Protein AF-A0A8T0XTW9-F1 (afdb_monomer_lite)

Structure (mmCIF, N/CA/C/O backbone):
data_AF-A0A8T0XTW9-F1
#
_entry.id   AF-A0A8T0XTW9-F1
#
loop_
_atom_site.group_PDB
_atom_site.id
_atom_site.type_symbol
_atom_site.label_atom_id
_atom_site.label_alt_id
_atom_site.label_comp_id
_atom_site.label_asym_id
_atom_site.label_entity_id
_atom_site.label_seq_id
_atom_site.pdbx_PDB_ins_code
_atom_site.Cartn_x
_atom_site.Cartn_y
_atom_site.Cartn_z
_atom_site.occupancy
_atom_site.B_iso_or_equiv
_atom_site.auth_seq_id
_atom_site.auth_comp_id
_atom_site.auth_asym_id
_atom_site.auth_atom_id
_atom_site.pdbx_PDB_model_num
ATOM 1 N N . MET A 1 1 ? 19.861 5.364 -26.731 1.00 73.25 1 MET A N 1
ATOM 2 C CA . MET A 1 1 ? 19.461 4.995 -25.354 1.00 73.25 1 MET A CA 1
ATOM 3 C C . MET A 1 1 ? 20.043 3.615 -25.058 1.00 73.25 1 MET A C 1
ATOM 5 O O . MET A 1 1 ? 20.039 2.810 -25.975 1.00 73.25 1 MET A O 1
ATOM 9 N N . LEU A 1 2 ? 20.562 3.320 -23.856 1.00 86.38 2 LEU A N 1
ATOM 10 C CA . LEU A 1 2 ? 21.223 2.023 -23.570 1.00 86.38 2 LEU A CA 1
ATOM 11 C C . LEU A 1 2 ? 20.315 0.807 -23.835 1.00 86.38 2 LEU A C 1
ATOM 13 O O . LEU A 1 2 ? 20.768 -0.207 -24.360 1.00 86.38 2 LEU A O 1
ATOM 17 N N . LEU A 1 3 ? 19.020 0.948 -23.551 1.00 87.06 3 LEU A N 1
ATOM 18 C CA . LEU A 1 3 ? 18.006 -0.079 -23.802 1.00 87.06 3 LEU A CA 1
ATOM 19 C C . LEU A 1 3 ? 17.804 -0.367 -25.303 1.00 87.06 3 LEU A C 1
ATOM 21 O O . LEU A 1 3 ? 17.531 -1.500 -25.674 1.00 87.06 3 LEU A O 1
ATOM 25 N N . ASP A 1 4 ? 17.997 0.621 -26.188 1.00 88.75 4 ASP A N 1
ATOM 26 C CA . ASP A 1 4 ? 17.937 0.390 -27.646 1.00 88.75 4 ASP A CA 1
ATOM 27 C C . ASP A 1 4 ? 19.171 -0.363 -28.162 1.00 88.75 4 ASP A C 1
ATOM 29 O O . ASP A 1 4 ? 19.134 -0.970 -29.227 1.00 88.75 4 ASP A O 1
ATOM 33 N N . SER A 1 5 ? 20.266 -0.341 -27.400 1.00 89.50 5 SER A N 1
ATOM 34 C CA . SER A 1 5 ? 21.483 -1.107 -27.675 1.00 89.50 5 SER A CA 1
ATOM 35 C C . SER A 1 5 ? 21.443 -2.532 -27.107 1.00 89.50 5 SER A C 1
ATOM 37 O O . SER A 1 5 ? 22.471 -3.203 -27.121 1.00 89.50 5 SER A O 1
ATOM 39 N N . GLY A 1 6 ? 20.287 -2.996 -26.616 1.00 87.44 6 GLY A N 1
ATOM 40 C CA . GLY A 1 6 ? 20.111 -4.352 -26.089 1.00 87.44 6 GLY A CA 1
ATOM 41 C C . GLY A 1 6 ? 20.624 -4.545 -24.660 1.00 87.44 6 GLY A C 1
ATOM 42 O O . GLY A 1 6 ? 20.932 -5.668 -24.275 1.00 87.44 6 GLY A O 1
ATOM 43 N N . SER A 1 7 ? 20.753 -3.461 -23.885 1.00 92.31 7 SER A N 1
ATOM 44 C CA . SER A 1 7 ? 21.060 -3.576 -22.453 1.00 92.31 7 SER A CA 1
ATOM 45 C C . SER A 1 7 ? 19.908 -4.271 -21.727 1.00 92.31 7 SER A C 1
ATOM 47 O O . SER A 1 7 ? 18.752 -3.932 -21.975 1.00 92.31 7 SER A O 1
ATOM 49 N N . ASP A 1 8 ? 20.236 -5.191 -20.822 1.00 95.12 8 ASP A N 1
ATOM 50 C CA . ASP A 1 8 ? 19.264 -5.903 -19.991 1.00 95.12 8 ASP A CA 1
ATOM 51 C C . ASP A 1 8 ? 18.529 -4.916 -19.056 1.00 95.12 8 ASP A C 1
ATOM 53 O O . ASP A 1 8 ? 19.184 -4.287 -18.213 1.00 95.12 8 ASP A O 1
ATOM 57 N N . PRO A 1 9 ? 17.201 -4.725 -19.207 1.00 95.50 9 PRO A N 1
ATOM 58 C CA . PRO A 1 9 ? 16.433 -3.821 -18.356 1.00 95.50 9 PRO A CA 1
ATOM 59 C C . PRO A 1 9 ? 16.349 -4.291 -16.896 1.00 95.50 9 PRO A C 1
ATOM 61 O O . PRO A 1 9 ? 16.101 -3.455 -16.022 1.00 95.50 9 PRO A O 1
ATOM 64 N N . ASP A 1 10 ? 16.605 -5.576 -16.632 1.00 97.81 10 ASP A N 1
ATOM 65 C CA . ASP A 1 10 ? 16.515 -6.195 -15.309 1.00 97.81 10 ASP A CA 1
ATOM 66 C C . ASP A 1 10 ? 17.874 -6.394 -14.637 1.00 97.81 10 ASP A C 1
ATOM 68 O O . ASP A 1 10 ? 17.941 -6.980 -13.558 1.00 97.81 10 ASP A O 1
ATOM 72 N N . PHE A 1 11 ? 18.959 -5.848 -15.201 1.00 96.94 11 PHE A N 1
ATOM 73 C CA . PHE A 1 11 ? 20.279 -5.897 -14.570 1.00 96.94 11 PHE A CA 1
ATOM 74 C C . PHE A 1 11 ? 20.224 -5.411 -13.1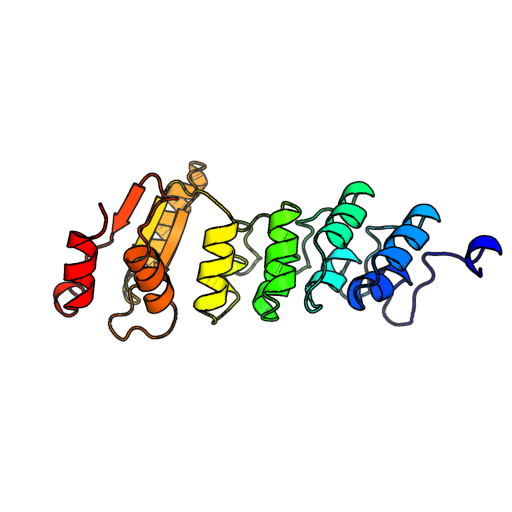12 1.00 96.94 11 PHE A C 1
ATOM 76 O O . PHE A 1 11 ? 19.777 -4.298 -12.835 1.00 96.94 11 PHE A O 1
ATOM 83 N N . GLN A 1 12 ? 20.724 -6.223 -12.179 1.00 98.00 12 GLN A N 1
ATOM 84 C CA . GLN A 1 12 ? 20.617 -5.958 -10.745 1.00 98.00 12 GLN A CA 1
ATOM 85 C C . GLN A 1 12 ? 21.918 -5.406 -10.153 1.00 98.00 12 GLN A C 1
ATOM 87 O O . GLN A 1 12 ? 23.020 -5.862 -10.465 1.00 98.00 12 GLN A O 1
ATOM 92 N N . ASP A 1 13 ? 21.788 -4.438 -9.245 1.00 97.81 13 ASP A N 1
ATOM 93 C CA . ASP A 1 13 ? 22.896 -3.994 -8.399 1.00 97.81 13 ASP A CA 1
ATOM 94 C C . ASP A 1 13 ? 23.232 -5.011 -7.283 1.00 97.81 13 ASP A C 1
ATOM 96 O O . ASP A 1 13 ? 22.639 -6.085 -7.167 1.00 97.81 13 ASP A O 1
ATOM 100 N N . ILE A 1 14 ? 24.186 -4.665 -6.410 1.00 97.94 14 ILE A N 1
ATOM 101 C CA . ILE A 1 14 ? 24.620 -5.523 -5.290 1.00 97.94 14 ILE A CA 1
ATOM 102 C C . ILE A 1 14 ? 23.524 -5.817 -4.248 1.00 97.94 14 ILE A C 1
ATOM 104 O O . ILE A 1 14 ? 23.747 -6.630 -3.354 1.00 97.94 14 ILE A O 1
ATOM 108 N N . PHE A 1 15 ? 22.373 -5.147 -4.326 1.00 97.94 15 PHE A N 1
ATOM 109 C CA . PHE A 1 15 ? 21.217 -5.355 -3.456 1.00 97.94 15 PHE A CA 1
ATOM 110 C C . PHE A 1 15 ? 20.070 -6.081 -4.171 1.00 97.94 15 PHE A C 1
ATOM 112 O O . PHE A 1 15 ? 18.989 -6.203 -3.595 1.00 97.94 15 PHE A O 1
ATOM 119 N N . GLY A 1 16 ? 20.282 -6.545 -5.407 1.00 98.12 16 GLY A N 1
ATOM 120 C CA . GLY A 1 16 ? 19.243 -7.186 -6.209 1.00 98.12 16 GLY A CA 1
ATOM 121 C C . GLY A 1 16 ? 18.293 -6.190 -6.882 1.00 98.12 16 GLY A C 1
ATOM 122 O O . GLY A 1 16 ? 17.233 -6.584 -7.358 1.00 98.12 16 GLY A O 1
ATOM 123 N N . ARG A 1 17 ? 18.613 -4.891 -6.919 1.00 98.44 17 ARG A N 1
ATOM 124 C CA . ARG A 1 17 ? 17.697 -3.877 -7.465 1.00 98.44 17 ARG A CA 1
ATOM 125 C C . ARG A 1 17 ? 17.972 -3.620 -8.932 1.00 98.44 17 ARG A C 1
ATOM 127 O O . ARG A 1 17 ? 19.085 -3.240 -9.293 1.00 98.44 17 ARG A O 1
ATOM 134 N N . SER A 1 18 ? 16.933 -3.745 -9.749 1.00 98.31 18 SER A N 1
ATOM 135 C CA . SER A 1 18 ? 16.953 -3.330 -11.153 1.00 98.31 18 SER A CA 1
ATOM 136 C C . SER A 1 18 ? 16.774 -1.814 -11.316 1.00 98.31 18 SER A C 1
ATOM 138 O O . SER A 1 18 ? 16.321 -1.132 -10.385 1.00 98.31 18 SER A O 1
ATOM 140 N N . PRO A 1 19 ? 17.058 -1.250 -12.506 1.00 98.25 19 PRO A N 1
ATOM 141 C CA . PRO A 1 19 ? 16.682 0.116 -12.856 1.00 98.25 19 PRO A CA 1
ATOM 142 C C . PRO A 1 19 ? 15.230 0.473 -12.512 1.00 98.25 19 PRO A C 1
ATOM 144 O O . PRO A 1 19 ? 14.970 1.606 -12.103 1.00 98.25 19 PRO A O 1
ATOM 147 N N . LEU A 1 20 ? 14.298 -0.483 -12.617 1.00 98.50 20 LEU A N 1
ATOM 148 C CA . LEU A 1 20 ? 12.882 -0.260 -12.328 1.00 98.50 20 LEU A CA 1
ATOM 149 C C . LEU A 1 20 ? 12.627 0.007 -10.836 1.00 98.50 20 LEU A C 1
ATOM 151 O O . LEU A 1 20 ? 11.900 0.944 -10.508 1.00 98.50 20 LEU A O 1
ATOM 155 N N . HIS A 1 21 ? 13.306 -0.711 -9.933 1.00 98.50 21 HIS A N 1
ATOM 156 C CA . HIS A 1 21 ? 13.257 -0.437 -8.489 1.00 98.50 21 HIS A CA 1
ATOM 157 C C . HIS A 1 21 ? 13.694 0.994 -8.172 1.00 98.50 21 HIS A C 1
ATOM 159 O O . HIS A 1 21 ? 13.062 1.708 -7.390 1.00 98.50 21 HIS A O 1
ATOM 165 N N . TRP A 1 22 ? 14.794 1.424 -8.792 1.00 97.75 22 TRP A N 1
ATOM 166 C CA . TRP A 1 22 ? 15.339 2.758 -8.585 1.00 97.75 22 TRP A CA 1
ATOM 167 C C . TRP A 1 22 ? 14.429 3.838 -9.167 1.00 97.75 22 TRP A C 1
ATOM 169 O O . TRP A 1 22 ? 14.160 4.820 -8.477 1.00 97.75 22 TRP A O 1
ATOM 179 N N . ALA A 1 23 ? 13.918 3.650 -10.385 1.00 97.12 23 ALA A N 1
ATOM 180 C CA . ALA A 1 23 ? 12.990 4.576 -11.031 1.00 97.12 23 ALA A CA 1
ATOM 181 C C . ALA A 1 23 ? 11.700 4.765 -10.218 1.00 97.12 23 ALA A C 1
ATOM 183 O O . ALA A 1 23 ? 11.255 5.902 -10.033 1.00 97.12 23 ALA A O 1
ATOM 184 N N . ALA A 1 24 ? 11.151 3.672 -9.684 1.00 97.50 24 ALA A N 1
ATOM 185 C CA . ALA A 1 24 ? 9.990 3.691 -8.805 1.00 97.50 24 ALA A CA 1
ATOM 186 C C . ALA A 1 24 ? 10.299 4.439 -7.495 1.00 97.50 24 ALA A C 1
ATOM 188 O O . ALA A 1 24 ? 9.609 5.396 -7.140 1.00 97.50 24 ALA A O 1
ATOM 189 N N . ARG A 1 25 ? 11.416 4.107 -6.829 1.00 95.75 25 ARG A N 1
ATOM 190 C CA . ARG A 1 25 ? 11.825 4.766 -5.579 1.00 95.75 25 ARG A CA 1
ATOM 191 C C . ARG A 1 25 ? 12.126 6.254 -5.740 1.00 95.75 25 ARG A C 1
ATOM 193 O O . ARG A 1 25 ? 11.848 7.034 -4.839 1.00 95.75 25 ARG A O 1
ATOM 200 N N . VAL A 1 26 ? 12.696 6.698 -6.853 1.00 94.69 26 VAL A N 1
ATOM 201 C CA . VAL A 1 26 ? 12.949 8.137 -7.068 1.00 94.69 26 VAL A CA 1
ATOM 202 C C . VAL A 1 26 ? 11.774 8.867 -7.729 1.00 94.69 26 VAL A C 1
ATOM 204 O O . VAL A 1 26 ? 11.940 10.018 -8.139 1.00 94.69 26 VAL A O 1
ATOM 207 N N . ASN A 1 27 ? 10.604 8.219 -7.817 1.00 93.88 27 ASN A N 1
ATOM 208 C CA . ASN A 1 27 ? 9.362 8.758 -8.374 1.00 93.88 27 ASN A CA 1
ATOM 209 C C . ASN A 1 27 ? 9.553 9.334 -9.792 1.00 93.88 27 ASN A C 1
ATOM 211 O O . ASN A 1 27 ? 9.362 10.527 -10.046 1.00 93.88 27 ASN A O 1
ATOM 215 N N . LYS A 1 28 ? 10.020 8.490 -10.722 1.00 95.25 28 LYS A N 1
ATOM 216 C CA . LYS A 1 28 ? 10.253 8.846 -12.132 1.00 95.25 28 LYS A CA 1
ATOM 217 C C . LYS A 1 28 ? 9.301 8.075 -13.054 1.00 95.25 28 LYS A C 1
ATOM 219 O O . LYS A 1 28 ? 9.752 7.140 -13.718 1.00 95.25 28 LYS A O 1
ATOM 224 N N . PRO A 1 29 ? 8.016 8.471 -13.150 1.00 93.44 29 PRO A N 1
ATOM 225 C CA . PRO A 1 29 ? 7.006 7.730 -13.913 1.00 93.44 29 PRO A CA 1
ATOM 226 C C . PRO A 1 29 ? 7.379 7.546 -15.390 1.00 93.44 29 PRO A C 1
ATOM 228 O O . PRO A 1 29 ? 7.168 6.472 -15.939 1.00 93.44 29 PRO A O 1
ATOM 231 N N . GLU A 1 30 ? 8.030 8.527 -16.023 1.00 95.44 30 GLU A N 1
ATOM 232 C CA . GLU A 1 30 ? 8.474 8.376 -17.420 1.00 95.44 30 GLU A CA 1
ATOM 233 C C . GLU A 1 30 ? 9.575 7.327 -17.600 1.00 95.44 30 GLU A C 1
ATOM 235 O O . GLU A 1 30 ? 9.621 6.635 -18.615 1.00 95.44 30 GLU A O 1
ATOM 240 N N . VAL A 1 31 ? 10.453 7.173 -16.606 1.00 96.25 31 VAL A N 1
ATOM 241 C CA . VAL A 1 31 ? 11.494 6.137 -16.630 1.00 96.25 31 VAL A CA 1
ATOM 242 C C . VAL A 1 31 ? 10.879 4.769 -16.336 1.00 96.25 31 VAL A C 1
ATOM 244 O O . VAL A 1 31 ? 11.249 3.797 -16.987 1.00 96.25 31 VAL A O 1
ATOM 247 N N . VAL A 1 32 ? 9.908 4.701 -15.418 1.00 97.69 32 VAL A N 1
ATOM 248 C CA . VAL A 1 32 ? 9.115 3.491 -15.145 1.00 97.69 32 VAL A CA 1
ATOM 249 C C . VAL A 1 32 ? 8.407 3.017 -16.419 1.00 97.69 32 VAL A C 1
ATOM 251 O O . VAL A 1 32 ? 8.649 1.894 -16.856 1.00 97.69 32 VAL A O 1
ATOM 254 N N . ARG A 1 33 ? 7.633 3.892 -17.080 1.00 97.25 33 ARG A N 1
ATOM 255 C CA . ARG A 1 33 ? 6.957 3.602 -18.359 1.00 97.25 33 ARG A CA 1
ATOM 256 C C . ARG A 1 33 ? 7.924 3.086 -19.420 1.00 97.25 33 ARG A C 1
ATOM 258 O O . ARG A 1 33 ? 7.645 2.093 -20.093 1.00 97.25 33 ARG A O 1
ATOM 265 N N . LEU A 1 34 ? 9.067 3.754 -19.567 1.00 96.56 34 LEU A N 1
ATOM 266 C CA . LEU A 1 34 ? 10.086 3.372 -20.537 1.00 96.56 34 LEU A CA 1
ATOM 267 C C . LEU A 1 34 ? 10.652 1.973 -20.261 1.00 96.56 34 LEU A C 1
ATOM 269 O O . LEU A 1 34 ? 10.757 1.177 -21.190 1.00 96.56 34 LEU A O 1
ATOM 273 N N . LEU A 1 35 ? 11.020 1.679 -19.012 1.00 97.81 35 LEU A N 1
ATOM 274 C CA . LEU A 1 35 ? 11.586 0.384 -18.624 1.00 97.81 35 LEU A CA 1
ATOM 275 C C . LEU A 1 35 ? 10.583 -0.752 -18.836 1.00 97.81 35 LEU A C 1
ATOM 277 O O . LEU A 1 35 ? 10.932 -1.762 -19.442 1.00 97.81 35 LEU A O 1
ATOM 281 N N . LEU A 1 36 ? 9.327 -0.549 -18.434 1.00 97.94 36 LEU A N 1
ATOM 282 C CA . LEU A 1 36 ? 8.248 -1.518 -18.633 1.00 97.94 36 LEU A CA 1
ATOM 283 C C . LEU A 1 36 ? 7.977 -1.779 -20.123 1.00 97.94 36 LEU A C 1
ATOM 285 O O . LEU A 1 36 ? 7.901 -2.927 -20.549 1.00 97.94 36 LEU A O 1
ATOM 289 N N . THR A 1 37 ? 7.959 -0.730 -20.954 1.00 96.31 37 THR A N 1
ATOM 290 C CA . THR A 1 37 ? 7.819 -0.866 -22.422 1.00 96.31 37 THR A CA 1
ATOM 291 C C . THR A 1 37 ? 8.993 -1.629 -23.051 1.00 96.31 37 THR A C 1
ATOM 293 O O . THR A 1 37 ? 8.866 -2.211 -24.129 1.00 96.31 37 THR A O 1
ATOM 296 N N . LYS A 1 38 ? 10.159 -1.627 -22.396 1.00 96.25 38 LYS A N 1
ATOM 297 C CA . LYS A 1 38 ? 11.350 -2.378 -22.812 1.00 96.25 38 LYS A CA 1
ATOM 298 C C . LYS A 1 38 ? 11.435 -3.775 -22.187 1.00 96.25 38 LYS A C 1
ATOM 300 O O . LYS A 1 38 ? 12.438 -4.446 -22.403 1.00 96.25 38 LYS A O 1
ATOM 305 N N . GLY A 1 39 ? 10.386 -4.222 -21.498 1.00 95.94 39 GLY A N 1
ATOM 306 C CA . GLY A 1 39 ? 10.266 -5.582 -20.980 1.00 95.94 39 GLY A CA 1
ATOM 307 C C . GLY A 1 39 ? 10.912 -5.807 -19.617 1.00 95.94 39 GLY A C 1
ATOM 308 O O . GLY A 1 39 ? 11.216 -6.953 -19.315 1.00 95.94 39 GLY A O 1
ATOM 309 N N . ALA A 1 40 ? 11.134 -4.754 -18.821 1.00 98.19 40 ALA A N 1
ATOM 310 C CA . ALA A 1 40 ? 11.532 -4.915 -17.422 1.00 98.19 40 ALA A CA 1
ATOM 311 C C . ALA A 1 40 ? 10.474 -5.714 -16.644 1.00 98.19 40 ALA A C 1
ATOM 313 O O . ALA A 1 40 ? 9.276 -5.431 -16.771 1.00 98.19 40 ALA A O 1
ATOM 314 N N . ASP A 1 41 ? 10.907 -6.654 -15.810 1.00 98.56 41 ASP A N 1
ATOM 315 C CA . ASP A 1 41 ? 10.024 -7.413 -14.931 1.00 98.56 41 ASP A CA 1
ATOM 316 C C . ASP A 1 41 ? 9.494 -6.518 -13.799 1.00 98.56 41 ASP A C 1
ATOM 318 O O . ASP A 1 41 ? 10.216 -6.091 -12.891 1.00 98.56 41 ASP A O 1
ATOM 322 N N . VAL A 1 42 ? 8.190 -6.234 -13.855 1.00 98.62 42 VAL A N 1
ATOM 323 C CA . VAL A 1 42 ? 7.488 -5.394 -12.879 1.00 98.62 42 VAL A CA 1
ATOM 324 C C . VAL A 1 42 ? 7.445 -6.008 -11.477 1.00 98.62 42 VAL A C 1
ATOM 326 O O . VAL A 1 42 ? 7.326 -5.273 -10.497 1.00 98.62 42 VAL A O 1
ATOM 329 N N . ASN A 1 43 ? 7.573 -7.334 -11.377 1.00 98.56 43 ASN A N 1
ATOM 330 C CA . ASN A 1 43 ? 7.464 -8.103 -10.139 1.00 98.56 43 ASN A CA 1
ATOM 331 C C . ASN A 1 43 ? 8.821 -8.611 -9.632 1.00 98.56 43 ASN A C 1
ATOM 333 O O . ASN A 1 43 ? 8.869 -9.361 -8.652 1.00 98.56 43 ASN A O 1
ATOM 337 N N . LEU A 1 44 ? 9.926 -8.195 -10.262 1.00 98.56 44 LEU A N 1
ATOM 338 C CA . LEU A 1 44 ? 11.269 -8.557 -9.823 1.00 98.56 44 LEU A CA 1
ATOM 339 C C . LEU A 1 44 ? 11.476 -8.121 -8.369 1.00 98.56 44 LEU A C 1
ATOM 341 O O . LEU A 1 44 ? 11.204 -6.973 -8.027 1.00 98.56 44 LEU A O 1
ATOM 345 N N . ARG A 1 45 ? 11.981 -9.019 -7.521 1.00 98.44 45 ARG A N 1
ATOM 346 C CA . ARG A 1 45 ? 12.260 -8.723 -6.110 1.00 98.44 45 ARG A CA 1
ATOM 347 C C . ARG A 1 45 ? 13.737 -8.436 -5.865 1.00 98.44 45 ARG A C 1
ATOM 349 O O . ARG A 1 45 ? 14.606 -9.153 -6.364 1.00 98.44 45 ARG A O 1
ATOM 356 N N . ASP A 1 46 ? 14.010 -7.420 -5.049 1.00 98.19 46 ASP A N 1
ATOM 357 C CA . ASP A 1 46 ? 15.337 -7.186 -4.476 1.00 98.19 46 ASP A CA 1
ATOM 358 C C . ASP A 1 46 ? 15.651 -8.169 -3.327 1.00 98.19 46 ASP A C 1
ATOM 360 O O . ASP A 1 46 ? 14.808 -8.963 -2.909 1.00 98.19 46 ASP A O 1
ATOM 364 N N . TYR A 1 47 ? 16.868 -8.137 -2.772 1.00 98.06 47 TYR A N 1
ATOM 365 C CA . TYR A 1 47 ? 17.265 -9.058 -1.689 1.00 98.06 47 TYR A CA 1
ATOM 366 C C . TYR A 1 47 ? 16.539 -8.827 -0.353 1.00 98.06 47 TYR A C 1
ATOM 368 O O . TYR A 1 47 ? 16.791 -9.542 0.618 1.00 98.06 47 TYR A O 1
ATOM 376 N N . ARG A 1 48 ? 15.672 -7.814 -0.268 1.00 96.38 48 ARG A N 1
ATOM 377 C CA . ARG A 1 48 ? 14.764 -7.577 0.861 1.00 96.38 48 ARG A CA 1
ATOM 378 C C . ARG A 1 48 ? 13.311 -7.846 0.470 1.00 96.38 48 ARG A C 1
ATOM 380 O O . ARG A 1 48 ? 12.417 -7.316 1.129 1.00 96.38 48 ARG A O 1
ATOM 387 N N . ASP A 1 49 ? 13.091 -8.605 -0.599 1.00 97.94 49 ASP A N 1
ATOM 388 C CA . ASP A 1 49 ? 11.786 -8.961 -1.149 1.00 97.94 49 ASP A CA 1
ATOM 389 C C . ASP A 1 49 ? 10.937 -7.765 -1.606 1.00 97.94 49 ASP A C 1
ATOM 391 O O . ASP A 1 49 ? 9.725 -7.905 -1.771 1.00 97.94 49 ASP A O 1
ATOM 395 N N . HIS A 1 50 ? 11.533 -6.589 -1.825 1.00 98.00 50 HIS A N 1
ATOM 396 C CA . HIS A 1 50 ? 10.779 -5.453 -2.349 1.00 98.00 50 HIS A CA 1
ATOM 397 C C . HIS A 1 50 ? 10.650 -5.582 -3.860 1.00 98.00 50 HIS A C 1
ATOM 399 O O . HIS A 1 50 ? 11.658 -5.727 -4.543 1.00 98.00 50 HIS A O 1
ATOM 405 N N . THR A 1 51 ? 9.431 -5.443 -4.370 1.00 98.44 51 THR A N 1
ATOM 406 C CA . THR A 1 51 ? 9.169 -5.143 -5.780 1.00 98.44 51 THR A CA 1
ATOM 407 C C . THR A 1 51 ? 9.389 -3.649 -6.056 1.00 98.44 51 THR A C 1
ATOM 409 O O . THR A 1 51 ? 9.476 -2.838 -5.118 1.00 98.44 51 THR A O 1
ATOM 412 N N . PRO A 1 52 ? 9.448 -3.220 -7.328 1.00 98.44 52 PRO A N 1
ATOM 413 C CA . PRO A 1 52 ? 9.424 -1.806 -7.683 1.00 98.44 52 PRO A CA 1
ATOM 414 C C . PRO A 1 52 ? 8.255 -1.032 -7.059 1.00 98.44 52 PRO A C 1
ATOM 416 O O . PRO A 1 52 ? 8.459 0.085 -6.579 1.00 98.44 52 PRO A O 1
ATOM 419 N N . LEU A 1 53 ? 7.062 -1.634 -6.994 1.00 98.50 53 LEU A N 1
ATOM 420 C CA . LEU A 1 53 ? 5.877 -1.039 -6.369 1.00 98.50 53 LEU A CA 1
ATOM 421 C C . LEU A 1 53 ? 6.101 -0.780 -4.872 1.00 98.50 53 LEU A C 1
ATOM 423 O O . LEU A 1 53 ? 5.924 0.347 -4.401 1.00 98.50 53 LEU A O 1
ATOM 427 N N . LEU A 1 54 ? 6.599 -1.780 -4.138 1.00 98.19 54 LEU A N 1
ATOM 428 C CA . LEU A 1 54 ? 6.936 -1.645 -2.715 1.00 98.19 54 LEU A CA 1
ATOM 429 C C . LEU A 1 54 ? 8.069 -0.629 -2.477 1.00 98.19 54 LEU A C 1
ATOM 431 O O . LEU A 1 54 ? 8.072 0.084 -1.473 1.00 98.19 54 LEU A O 1
ATOM 435 N N . CYS A 1 55 ? 9.016 -0.494 -3.411 1.00 97.12 55 CYS A N 1
ATOM 436 C CA . CYS A 1 55 ? 10.046 0.545 -3.347 1.00 97.12 55 CYS A CA 1
ATOM 437 C C . CYS A 1 55 ? 9.469 1.964 -3.481 1.00 97.12 55 CYS A C 1
ATOM 439 O O . CYS A 1 55 ? 9.914 2.863 -2.757 1.00 97.12 55 CYS A O 1
ATOM 441 N N . ALA A 1 56 ? 8.493 2.174 -4.371 1.00 97.38 56 ALA A N 1
ATOM 442 C CA . ALA A 1 56 ? 7.817 3.464 -4.526 1.00 97.38 56 ALA A CA 1
ATOM 443 C C . ALA A 1 56 ? 7.042 3.869 -3.263 1.00 97.38 56 ALA A C 1
ATOM 445 O O . ALA A 1 56 ? 7.035 5.045 -2.907 1.00 97.38 56 ALA A O 1
ATOM 446 N N . ALA A 1 57 ? 6.460 2.911 -2.539 1.00 96.69 57 ALA A N 1
ATOM 447 C CA . ALA A 1 57 ? 5.663 3.176 -1.339 1.00 96.69 57 ALA A CA 1
ATOM 448 C C . ALA A 1 57 ? 6.416 3.933 -0.224 1.00 96.69 57 ALA A C 1
ATOM 450 O O . ALA A 1 57 ? 5.815 4.670 0.555 1.00 96.69 57 ALA A O 1
ATOM 451 N N . SER A 1 58 ? 7.745 3.793 -0.164 1.00 93.50 58 SER A N 1
ATOM 452 C CA . SER A 1 58 ? 8.598 4.507 0.802 1.00 93.50 58 SER A CA 1
ATOM 453 C C . SER A 1 58 ? 8.905 5.964 0.427 1.00 93.50 58 SER A C 1
ATOM 455 O O . SER A 1 58 ? 9.492 6.709 1.217 1.00 93.50 58 SER A O 1
ATOM 457 N N . SER A 1 59 ? 8.532 6.383 -0.781 1.00 93.94 59 SER A N 1
ATOM 458 C CA . SER A 1 59 ? 8.893 7.679 -1.345 1.00 93.94 59 SER A CA 1
ATOM 459 C C . SER A 1 59 ? 7.814 8.721 -1.120 1.00 93.94 59 SER A C 1
ATOM 461 O O . SER A 1 59 ? 6.641 8.409 -0.945 1.00 93.94 59 SER A O 1
ATOM 463 N N . LYS A 1 60 ? 8.209 9.995 -1.131 1.00 92.62 60 LYS A N 1
ATOM 464 C CA . LYS A 1 60 ? 7.297 11.111 -0.880 1.00 92.62 60 LYS A CA 1
ATOM 465 C C . LYS A 1 60 ? 6.569 11.542 -2.151 1.00 92.62 60 LYS A C 1
ATOM 467 O O . LYS A 1 60 ? 7.216 11.801 -3.165 1.00 92.62 60 LYS A O 1
ATOM 472 N N . ASN A 1 61 ? 5.251 11.721 -2.045 1.00 91.19 61 ASN A N 1
ATOM 473 C CA . ASN A 1 61 ? 4.377 12.252 -3.097 1.00 91.19 61 ASN A CA 1
ATOM 474 C C . ASN A 1 61 ? 4.484 11.482 -4.424 1.00 91.19 61 ASN A C 1
ATOM 476 O O . ASN A 1 61 ? 4.627 12.089 -5.489 1.00 91.19 61 ASN A O 1
ATOM 480 N N . VAL A 1 62 ? 4.458 10.150 -4.356 1.00 95.88 62 VAL A N 1
ATOM 481 C CA . VAL A 1 62 ? 4.331 9.322 -5.561 1.00 95.88 62 VAL A CA 1
ATOM 482 C C . VAL A 1 62 ? 2.966 9.576 -6.193 1.00 95.88 62 VAL A C 1
ATOM 484 O O . VAL A 1 62 ? 1.967 9.666 -5.487 1.00 95.88 62 VAL A O 1
ATOM 487 N N . SER A 1 63 ? 2.933 9.754 -7.512 1.00 93.50 63 SER A N 1
ATOM 488 C CA . SER A 1 63 ? 1.690 9.973 -8.254 1.00 93.50 63 SER A CA 1
ATOM 489 C C . SER A 1 63 ? 0.913 8.671 -8.430 1.00 93.50 63 SER A C 1
ATOM 491 O O . SER A 1 63 ? 1.533 7.639 -8.688 1.00 93.50 63 SER A O 1
ATOM 493 N N . VAL A 1 64 ? -0.421 8.749 -8.425 1.00 95.50 64 VAL A N 1
ATOM 494 C CA . VAL A 1 64 ? -1.304 7.623 -8.784 1.00 95.50 64 VAL A CA 1
ATOM 495 C C . VAL A 1 64 ? -0.919 7.014 -10.138 1.00 9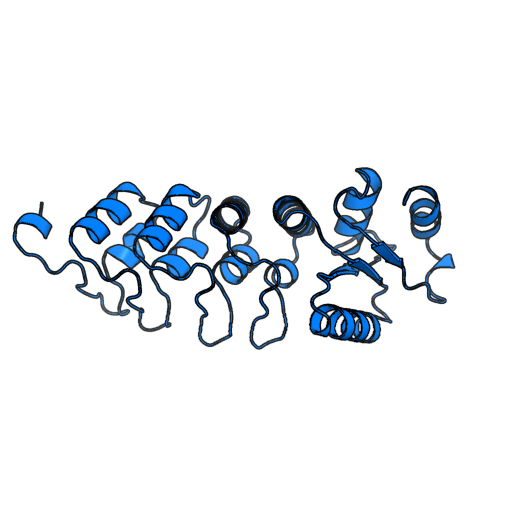5.50 64 VAL A C 1
ATOM 497 O O . VAL A 1 64 ? -0.722 5.810 -10.217 1.00 95.50 64 VAL A O 1
ATOM 500 N N . ASP A 1 65 ? -0.584 7.846 -11.136 1.00 95.50 65 ASP A N 1
ATOM 501 C CA . ASP A 1 65 ? -0.101 7.416 -12.459 1.00 95.50 65 ASP A CA 1
ATOM 502 C C . ASP A 1 65 ? 1.075 6.425 -12.422 1.00 95.50 65 ASP A C 1
ATOM 504 O O . ASP A 1 65 ? 1.250 5.632 -13.348 1.00 95.50 65 ASP A O 1
ATOM 508 N N . LEU A 1 66 ? 1.936 6.499 -11.398 1.00 97.69 66 LEU A N 1
ATOM 509 C CA . LEU A 1 66 ? 3.070 5.585 -11.265 1.00 97.69 66 LEU A CA 1
ATOM 510 C C . LEU A 1 66 ? 2.581 4.207 -10.819 1.00 97.69 66 LEU A C 1
ATOM 512 O O . LEU A 1 66 ? 3.012 3.207 -11.392 1.00 97.69 66 LEU A O 1
ATOM 516 N N . PHE A 1 67 ? 1.688 4.159 -9.830 1.00 98.12 67 PHE A N 1
ATOM 517 C CA . PHE A 1 67 ? 1.081 2.916 -9.363 1.00 98.12 67 PHE A CA 1
ATOM 518 C C . PHE A 1 67 ? 0.183 2.309 -10.437 1.00 98.12 67 PHE A C 1
ATOM 520 O O . PHE A 1 67 ? 0.380 1.144 -10.769 1.00 98.12 67 PHE A O 1
ATOM 527 N N . ASP A 1 68 ? -0.669 3.107 -11.081 1.00 97.25 68 ASP A N 1
ATOM 528 C CA . ASP A 1 68 ? -1.491 2.673 -12.214 1.00 97.25 68 ASP A CA 1
ATOM 529 C C . ASP A 1 68 ? -0.636 2.066 -13.323 1.00 97.25 68 ASP A C 1
ATOM 531 O O . ASP A 1 68 ? -0.955 1.005 -13.854 1.00 97.25 68 ASP A O 1
ATOM 535 N N . CYS A 1 69 ? 0.491 2.701 -13.660 1.00 97.69 69 CYS A N 1
ATOM 536 C CA . CYS A 1 69 ? 1.404 2.173 -14.664 1.00 97.69 69 CYS A CA 1
ATOM 537 C C . CYS A 1 69 ? 1.983 0.810 -14.260 1.00 97.69 69 CYS A C 1
ATOM 539 O O . CYS A 1 69 ? 2.092 -0.072 -15.111 1.00 97.69 69 CYS A O 1
ATOM 541 N N . LEU A 1 70 ? 2.378 0.629 -12.997 1.00 98.31 70 LEU A N 1
ATOM 542 C CA . LEU A 1 70 ? 2.897 -0.649 -12.502 1.00 98.31 70 LEU A CA 1
ATOM 543 C C . LEU A 1 70 ? 1.800 -1.725 -12.512 1.00 98.31 70 LEU A C 1
ATOM 545 O O . LEU A 1 70 ? 2.020 -2.812 -13.045 1.00 98.31 70 LEU A O 1
ATOM 549 N N . VAL A 1 71 ? 0.608 -1.405 -12.002 1.00 98.38 71 VAL A N 1
ATOM 550 C CA . VAL A 1 71 ? -0.548 -2.315 -11.950 1.00 98.38 71 VAL A CA 1
ATOM 551 C C . VAL A 1 71 ? -0.988 -2.732 -13.355 1.00 98.38 71 VAL A C 1
ATOM 553 O O . VAL A 1 71 ? -1.181 -3.917 -13.617 1.00 98.38 71 VAL A O 1
ATOM 556 N N . GLN A 1 72 ? -1.042 -1.798 -14.309 1.00 97.69 72 GLN A N 1
ATOM 557 C CA . GLN A 1 72 ? -1.347 -2.091 -15.718 1.00 97.69 72 GLN A CA 1
ATOM 558 C C . GLN A 1 72 ? -0.354 -3.064 -16.367 1.00 97.69 72 GLN A C 1
ATOM 560 O O . GLN A 1 72 ? -0.721 -3.768 -17.307 1.00 97.69 72 GLN A O 1
ATOM 565 N N . HIS A 1 73 ? 0.888 -3.116 -15.880 1.00 98.31 73 HIS A N 1
ATOM 566 C CA . HIS A 1 73 ? 1.904 -4.059 -16.352 1.00 98.31 73 HIS A CA 1
ATOM 567 C C . HIS A 1 73 ? 1.960 -5.350 -15.522 1.00 98.31 73 HIS A C 1
ATOM 569 O O . HIS A 1 73 ? 2.826 -6.186 -15.768 1.00 98.31 73 HIS A O 1
ATOM 575 N N . GLY A 1 74 ? 1.023 -5.548 -14.590 1.00 98.00 74 GLY A N 1
ATOM 576 C CA . GLY A 1 74 ? 0.869 -6.784 -13.824 1.00 98.00 74 GLY A CA 1
ATOM 577 C C . GLY A 1 74 ? 1.487 -6.763 -12.428 1.00 98.00 74 GLY A C 1
ATOM 578 O O . GLY A 1 74 ? 1.687 -7.837 -11.860 1.00 98.00 74 GLY A O 1
ATOM 579 N N . ALA A 1 75 ? 1.806 -5.586 -11.878 1.00 98.38 75 ALA A N 1
ATOM 580 C CA . ALA A 1 75 ? 2.098 -5.474 -10.452 1.00 98.38 75 ALA A CA 1
ATOM 581 C C . ALA A 1 75 ? 0.829 -5.719 -9.628 1.00 98.38 75 ALA A C 1
ATOM 583 O O . ALA A 1 75 ? -0.241 -5.215 -9.971 1.00 98.38 75 ALA A O 1
ATOM 584 N N . ASP A 1 76 ? 0.965 -6.436 -8.519 1.00 98.19 76 ASP A N 1
ATOM 585 C CA . ASP A 1 76 ? -0.083 -6.529 -7.506 1.00 98.19 76 ASP A CA 1
ATOM 586 C C . ASP A 1 76 ? 0.043 -5.342 -6.534 1.00 98.19 76 ASP A C 1
ATOM 588 O O . ASP A 1 76 ? 1.093 -5.144 -5.916 1.00 98.19 76 ASP A O 1
ATOM 592 N N . ILE A 1 77 ? -1.009 -4.521 -6.439 1.00 98.31 77 ILE A N 1
ATOM 593 C CA . ILE A 1 77 ? -1.046 -3.330 -5.575 1.00 98.31 77 ILE A CA 1
ATOM 594 C C . ILE A 1 77 ? -0.961 -3.702 -4.087 1.00 98.31 77 ILE A C 1
ATOM 596 O O . ILE A 1 77 ? -0.383 -2.947 -3.297 1.00 98.31 77 ILE A O 1
ATOM 600 N N . ASP A 1 78 ? -1.442 -4.898 -3.738 1.00 98.06 78 ASP A N 1
ATOM 601 C CA . ASP A 1 78 ? -1.445 -5.453 -2.385 1.00 98.06 78 ASP A CA 1
ATOM 602 C C . ASP A 1 78 ? -0.378 -6.544 -2.202 1.00 98.06 78 ASP A C 1
ATOM 604 O O . ASP A 1 78 ? -0.446 -7.351 -1.266 1.00 98.06 78 ASP A O 1
ATOM 608 N N . ASP A 1 79 ? 0.660 -6.547 -3.054 1.00 98.12 79 ASP A N 1
ATOM 609 C CA . ASP A 1 79 ? 1.808 -7.433 -2.872 1.00 98.12 79 ASP A CA 1
ATOM 610 C C . ASP A 1 79 ? 2.418 -7.254 -1.476 1.00 98.12 79 ASP A C 1
ATOM 612 O O . ASP A 1 79 ? 2.515 -6.147 -0.931 1.00 98.12 79 ASP A O 1
ATOM 616 N N . ARG A 1 80 ? 2.849 -8.369 -0.885 1.00 97.56 80 ARG A N 1
ATOM 617 C CA . ARG A 1 80 ? 3.251 -8.428 0.517 1.00 97.56 80 ARG A CA 1
ATOM 618 C C . ARG A 1 80 ? 4.751 -8.642 0.671 1.00 97.56 80 ARG A C 1
ATOM 620 O O . ARG A 1 80 ? 5.373 -9.488 0.021 1.00 97.56 80 ARG A O 1
ATOM 627 N N . LEU A 1 81 ? 5.323 -7.919 1.627 1.00 98.06 81 LEU A N 1
ATOM 628 C CA . LEU A 1 81 ? 6.630 -8.226 2.196 1.00 98.06 81 LEU A CA 1
ATOM 629 C C . LEU A 1 81 ? 6.572 -9.490 3.076 1.00 98.06 81 LEU A C 1
ATOM 631 O O . LEU A 1 81 ? 5.494 -9.918 3.502 1.00 98.06 81 LEU A O 1
ATOM 635 N N . PRO A 1 82 ? 7.726 -10.074 3.454 1.00 97.62 82 PRO A N 1
ATOM 636 C CA . PRO A 1 82 ? 7.772 -11.225 4.354 1.00 97.62 82 PRO A CA 1
ATOM 637 C C . PRO A 1 82 ? 7.139 -10.994 5.729 1.00 97.62 82 PRO A C 1
ATOM 639 O O . PRO A 1 82 ? 6.796 -11.959 6.397 1.00 97.62 82 PRO A O 1
ATOM 642 N N . ASN A 1 83 ? 6.974 -9.754 6.189 1.00 95.50 83 ASN A N 1
ATOM 643 C CA . ASN A 1 83 ? 6.243 -9.439 7.423 1.00 95.50 83 ASN A CA 1
ATOM 644 C C . ASN A 1 83 ? 4.734 -9.210 7.193 1.00 95.50 83 ASN A C 1
ATOM 646 O O . ASN A 1 83 ? 4.006 -8.937 8.142 1.00 95.50 83 ASN A O 1
ATOM 650 N N . GLY A 1 84 ? 4.255 -9.350 5.958 1.00 97.44 84 GLY A N 1
ATOM 651 C CA . GLY A 1 84 ? 2.870 -9.111 5.566 1.00 97.44 84 GLY A CA 1
ATOM 652 C C . GLY A 1 84 ? 2.540 -7.651 5.256 1.00 97.44 84 GLY A C 1
ATOM 653 O O . GLY A 1 84 ? 1.394 -7.378 4.928 1.00 97.44 84 GLY A O 1
ATOM 654 N N . ASP A 1 85 ? 3.496 -6.722 5.350 1.00 98.19 85 ASP A N 1
ATOM 655 C CA . ASP A 1 85 ? 3.240 -5.332 4.972 1.00 98.19 85 ASP A CA 1
ATOM 656 C C . ASP A 1 85 ? 2.998 -5.223 3.459 1.00 98.19 85 ASP A C 1
ATOM 658 O O . ASP A 1 85 ? 3.812 -5.695 2.662 1.00 98.19 85 ASP A O 1
ATOM 662 N N . THR A 1 86 ? 1.911 -4.548 3.088 1.00 98.56 86 THR A N 1
ATOM 663 C CA . THR A 1 86 ? 1.642 -4.073 1.721 1.00 98.56 86 THR A CA 1
ATOM 664 C C . THR A 1 86 ? 2.300 -2.713 1.471 1.00 98.56 86 THR A C 1
ATOM 666 O O . THR A 1 86 ? 2.844 -2.079 2.385 1.00 98.56 86 THR A O 1
ATOM 669 N N . ALA A 1 87 ? 2.202 -2.200 0.245 1.00 98.31 87 ALA A N 1
ATOM 670 C CA . ALA A 1 87 ? 2.631 -0.842 -0.079 1.00 98.31 87 ALA A CA 1
ATOM 671 C C . ALA A 1 87 ? 1.970 0.218 0.821 1.00 98.31 87 ALA A C 1
ATOM 673 O O . ALA A 1 87 ? 2.646 1.125 1.314 1.00 98.31 87 ALA A O 1
ATOM 674 N N . LEU A 1 88 ? 0.671 0.075 1.110 1.00 98.19 88 LEU A N 1
ATOM 675 C CA . LEU A 1 88 ? -0.042 1.027 1.961 1.00 98.19 88 LEU A CA 1
ATOM 676 C C . LEU A 1 88 ? 0.477 0.985 3.406 1.00 98.19 88 LEU A C 1
ATOM 678 O O . LEU A 1 88 ? 0.673 2.038 4.010 1.00 98.19 88 LEU A O 1
ATOM 682 N N . HIS A 1 89 ? 0.822 -0.196 3.935 1.00 98.31 89 HIS A N 1
ATOM 683 C CA . HIS A 1 89 ? 1.488 -0.305 5.241 1.00 98.31 89 HIS A CA 1
ATOM 684 C C . HIS A 1 89 ? 2.810 0.474 5.271 1.00 98.31 89 HIS A C 1
ATOM 686 O O . HIS A 1 89 ? 3.069 1.217 6.220 1.00 98.31 89 HIS A O 1
ATOM 692 N N . ILE A 1 90 ? 3.645 0.330 4.236 1.00 98.00 90 ILE A N 1
ATOM 693 C CA . ILE A 1 90 ? 4.940 1.020 4.142 1.00 98.00 90 ILE A CA 1
ATOM 694 C C . ILE A 1 90 ? 4.737 2.539 4.105 1.00 98.00 90 ILE A C 1
ATOM 696 O O . ILE A 1 90 ? 5.376 3.259 4.875 1.00 98.00 90 ILE A O 1
ATOM 700 N N . ALA A 1 91 ? 3.827 3.029 3.259 1.00 98.00 91 ALA A N 1
ATOM 701 C CA . ALA A 1 91 ? 3.546 4.459 3.135 1.00 98.00 91 ALA A CA 1
ATOM 702 C C . ALA A 1 91 ? 3.071 5.069 4.466 1.00 98.00 91 ALA A C 1
ATOM 704 O O . ALA A 1 91 ? 3.512 6.163 4.831 1.00 98.00 91 ALA A O 1
ATOM 705 N N . MET A 1 92 ? 2.244 4.334 5.219 1.00 96.88 92 MET A N 1
ATOM 706 C CA . MET A 1 92 ? 1.757 4.743 6.540 1.00 96.88 92 MET A CA 1
ATOM 707 C C . MET A 1 92 ? 2.868 4.761 7.594 1.00 96.88 92 MET A C 1
ATOM 709 O O . MET A 1 92 ? 3.027 5.766 8.285 1.00 96.88 92 MET A O 1
ATOM 713 N N . LYS A 1 93 ? 3.715 3.722 7.660 1.00 95.88 93 LYS A N 1
ATOM 714 C CA . LYS A 1 93 ? 4.887 3.684 8.565 1.00 95.88 93 LYS A CA 1
ATOM 715 C C . LYS A 1 93 ? 5.890 4.800 8.277 1.00 95.88 93 LYS A C 1
ATOM 717 O O . LYS A 1 93 ? 6.578 5.271 9.180 1.00 95.88 93 LYS A O 1
ATOM 722 N N . CYS A 1 94 ? 6.004 5.202 7.014 1.00 95.19 94 CYS A N 1
ATOM 723 C CA . CYS A 1 94 ? 6.895 6.269 6.575 1.00 95.19 94 CYS A CA 1
ATOM 724 C C . CYS A 1 94 ? 6.256 7.668 6.616 1.00 95.19 94 CYS A C 1
ATOM 726 O O . CYS A 1 94 ? 6.917 8.621 6.196 1.00 95.19 94 CYS A O 1
ATOM 728 N N . GLU A 1 95 ? 5.012 7.805 7.094 1.00 95.44 95 GLU A N 1
ATOM 729 C CA . GLU A 1 95 ? 4.265 9.072 7.170 1.00 95.44 95 GLU A CA 1
ATOM 730 C C . GLU A 1 95 ? 4.151 9.791 5.804 1.00 95.44 95 GLU A C 1
ATOM 732 O O . GLU A 1 95 ? 4.187 11.022 5.700 1.00 95.44 95 GLU A O 1
ATOM 737 N N . GLN A 1 96 ? 4.040 9.022 4.714 1.00 95.75 96 GLN A N 1
ATOM 738 C CA . GLN A 1 96 ? 3.982 9.544 3.345 1.00 95.75 96 GLN A CA 1
ATOM 739 C C . GLN A 1 96 ? 2.539 9.727 2.873 1.00 95.75 96 GLN A C 1
ATOM 741 O O . GLN A 1 96 ? 2.080 9.025 1.975 1.00 95.75 96 GLN A O 1
ATOM 746 N N . LYS A 1 97 ? 1.843 10.727 3.431 1.00 95.50 97 LYS A N 1
ATOM 747 C CA . LYS A 1 97 ? 0.447 11.074 3.092 1.00 95.50 97 LYS A CA 1
ATOM 748 C C . LYS A 1 97 ? 0.128 11.001 1.595 1.00 95.50 97 LYS A C 1
ATOM 750 O O . LYS A 1 97 ? -0.787 10.294 1.197 1.00 95.50 97 LYS A O 1
ATOM 755 N N . GLY A 1 98 ? 0.863 11.751 0.768 1.00 96.75 98 GLY A N 1
ATOM 756 C CA . GLY A 1 98 ? 0.569 11.842 -0.668 1.00 96.75 98 GLY A CA 1
ATOM 757 C C . GLY A 1 98 ? 0.686 10.496 -1.384 1.00 96.75 98 GLY A C 1
ATOM 758 O O . GLY A 1 98 ? -0.097 10.206 -2.275 1.00 96.75 98 GLY A O 1
ATOM 759 N N . THR A 1 99 ? 1.624 9.658 -0.947 1.00 97.94 99 THR A N 1
ATOM 760 C CA . THR A 1 99 ? 1.832 8.314 -1.492 1.00 97.94 99 THR A CA 1
ATOM 761 C C . THR A 1 99 ? 0.767 7.338 -1.002 1.00 97.94 99 THR A C 1
ATOM 763 O O . THR A 1 99 ? 0.285 6.536 -1.789 1.00 97.94 99 THR A O 1
ATOM 766 N N . ALA A 1 100 ? 0.359 7.429 0.267 1.00 97.75 100 ALA A N 1
ATOM 767 C CA . ALA A 1 100 ? -0.721 6.614 0.817 1.00 97.75 100 ALA A CA 1
ATOM 768 C C . ALA A 1 100 ? -2.068 6.905 0.128 1.00 97.75 100 ALA A C 1
ATOM 770 O O . ALA A 1 100 ? -2.780 5.972 -0.225 1.00 97.75 100 ALA A O 1
ATOM 771 N N . LEU A 1 101 ? -2.376 8.179 -0.144 1.00 96.69 101 LEU A N 1
ATOM 772 C CA . LEU A 1 101 ? -3.556 8.559 -0.932 1.00 96.69 101 LEU A CA 1
ATOM 773 C C . LEU A 1 101 ? -3.474 8.035 -2.372 1.00 96.69 101 LEU A C 1
ATOM 775 O O . LEU A 1 101 ? -4.428 7.443 -2.854 1.00 96.69 101 LEU A O 1
ATOM 779 N N . ALA A 1 102 ? -2.320 8.174 -3.031 1.00 97.62 102 ALA A N 1
ATOM 780 C CA . ALA A 1 102 ? -2.132 7.655 -4.385 1.00 97.62 102 ALA A CA 1
ATOM 781 C C . ALA A 1 102 ? -2.256 6.123 -4.473 1.00 97.62 102 ALA A C 1
ATOM 783 O O . ALA A 1 102 ? -2.709 5.610 -5.489 1.00 97.62 102 ALA A O 1
ATOM 784 N N . LEU A 1 103 ? -1.853 5.395 -3.428 1.00 98.12 103 LEU A N 1
ATOM 785 C CA . LEU A 1 103 ? -2.049 3.947 -3.333 1.00 98.12 103 LEU A CA 1
ATOM 786 C C . LEU A 1 103 ? -3.533 3.586 -3.210 1.00 98.12 103 LEU A C 1
ATOM 788 O O . LEU A 1 103 ? -3.976 2.672 -3.896 1.00 98.12 103 LEU A O 1
ATOM 792 N N . LEU A 1 104 ? -4.298 4.310 -2.383 1.00 96.19 104 LEU A N 1
ATOM 793 C CA . LEU A 1 104 ? -5.751 4.126 -2.289 1.00 96.19 104 LEU A CA 1
ATOM 794 C C . LEU A 1 104 ? -6.447 4.413 -3.623 1.00 96.19 104 LEU A C 1
ATOM 796 O O . LEU A 1 104 ? -7.267 3.613 -4.063 1.00 96.19 104 LEU A O 1
ATOM 800 N N . ASP A 1 105 ? -6.083 5.511 -4.290 1.00 95.81 105 ASP A N 1
ATOM 801 C CA . ASP A 1 105 ? -6.635 5.864 -5.604 1.00 95.81 105 ASP A CA 1
ATOM 802 C C . ASP A 1 105 ? -6.317 4.791 -6.664 1.00 95.81 105 ASP A C 1
ATOM 804 O O . ASP A 1 105 ? -7.130 4.542 -7.554 1.00 95.81 105 ASP A O 1
ATOM 808 N N . ALA A 1 106 ? -5.165 4.120 -6.541 1.00 96.31 106 ALA A N 1
ATOM 809 C CA . ALA A 1 106 ? -4.759 2.988 -7.378 1.00 96.31 106 ALA A CA 1
ATOM 810 C C . ALA A 1 106 ? -5.385 1.640 -6.953 1.00 96.31 106 ALA A C 1
ATOM 812 O O . ALA A 1 106 ? -5.098 0.610 -7.566 1.00 96.31 106 ALA A O 1
ATOM 813 N N . GLY A 1 107 ? -6.235 1.629 -5.920 1.00 95.06 107 GLY A N 1
ATOM 814 C CA . GLY A 1 107 ? -6.999 0.460 -5.483 1.00 95.06 107 GLY A CA 1
ATOM 815 C C . GLY A 1 107 ? -6.355 -0.393 -4.388 1.00 95.06 107 GLY A C 1
ATOM 816 O O . GLY A 1 107 ? -6.778 -1.532 -4.224 1.00 95.06 107 GLY A O 1
ATOM 817 N N . ALA A 1 108 ? -5.363 0.116 -3.650 1.00 96.88 108 ALA A N 1
ATOM 818 C CA . ALA A 1 108 ? -4.799 -0.594 -2.497 1.00 96.88 108 ALA A CA 1
ATOM 819 C C . ALA A 1 108 ? -5.849 -0.807 -1.396 1.00 96.88 108 ALA A C 1
ATOM 821 O O . ALA A 1 108 ? -6.572 0.130 -1.035 1.00 96.88 108 ALA A O 1
ATOM 822 N N . ASP A 1 109 ? -5.883 -1.997 -0.802 1.00 92.62 109 ASP A N 1
ATOM 823 C CA . ASP A 1 109 ? -6.844 -2.311 0.252 1.00 92.62 109 ASP A CA 1
ATOM 824 C C . ASP A 1 109 ? -6.378 -1.780 1.624 1.00 92.62 109 ASP A C 1
ATOM 826 O O . ASP A 1 109 ? -5.336 -2.150 2.178 1.00 92.62 109 ASP A O 1
ATOM 830 N N . VAL A 1 110 ? -7.188 -0.895 2.212 1.00 90.69 110 VAL A N 1
ATOM 831 C CA . VAL A 1 110 ? -6.969 -0.329 3.553 1.00 90.69 110 VAL A CA 1
ATOM 832 C C . VAL A 1 110 ? -7.244 -1.331 4.683 1.00 90.69 110 VAL A C 1
ATOM 834 O O . VAL A 1 110 ? -6.870 -1.086 5.835 1.00 90.69 110 VAL A O 1
ATOM 837 N N . MET A 1 111 ? -7.921 -2.437 4.378 1.00 87.62 111 MET A N 1
ATOM 838 C CA . MET A 1 111 ? -8.365 -3.447 5.338 1.00 87.62 111 MET A CA 1
ATOM 839 C C . MET A 1 111 ? -7.382 -4.605 5.489 1.00 87.62 111 MET A C 1
ATOM 841 O O . MET A 1 111 ? -7.505 -5.374 6.447 1.00 87.62 111 MET A O 1
ATOM 845 N N . GLU A 1 112 ? -6.394 -4.697 4.600 1.00 87.88 112 GLU A N 1
ATOM 846 C CA . GLU A 1 112 ? -5.340 -5.703 4.647 1.00 87.88 112 GLU A CA 1
ATOM 847 C C . GLU A 1 112 ? -4.615 -5.710 5.991 1.00 87.88 112 GLU A C 1
ATOM 849 O O . GLU A 1 112 ? -4.353 -4.661 6.571 1.00 87.88 112 GLU A O 1
ATOM 854 N N . THR A 1 113 ? -4.262 -6.892 6.494 1.00 88.31 113 THR A N 1
ATOM 855 C CA . THR A 1 113 ? -3.534 -7.019 7.764 1.00 88.31 113 THR A CA 1
ATOM 856 C C . THR A 1 113 ? -2.181 -7.669 7.556 1.00 88.31 113 THR A C 1
ATOM 858 O O . THR A 1 113 ? -2.084 -8.731 6.935 1.00 88.31 113 THR A O 1
ATOM 861 N N . ASN A 1 114 ? -1.141 -7.085 8.145 1.00 92.56 114 ASN A N 1
ATOM 862 C CA . ASN A 1 114 ? 0.174 -7.712 8.192 1.00 92.56 114 ASN A CA 1
ATOM 863 C C . ASN A 1 114 ? 0.220 -8.884 9.196 1.00 92.56 114 ASN A C 1
ATOM 865 O O . ASN A 1 114 ? -0.764 -9.211 9.864 1.00 92.56 114 ASN A O 1
ATOM 869 N N . ARG A 1 115 ? 1.381 -9.541 9.331 1.00 90.88 115 ARG A N 1
ATOM 870 C CA . ARG A 1 115 ? 1.532 -10.713 10.220 1.00 90.88 115 ARG A CA 1
ATOM 871 C C . ARG A 1 115 ? 1.398 -10.391 11.708 1.00 90.88 115 ARG A C 1
ATOM 873 O O . ARG A 1 115 ? 1.158 -11.308 12.490 1.00 90.88 115 ARG A O 1
ATOM 880 N N . ASP A 1 116 ? 1.525 -9.123 12.083 1.00 82.50 116 ASP A N 1
ATOM 881 C CA . ASP A 1 116 ? 1.296 -8.648 13.448 1.00 82.50 116 ASP A CA 1
ATOM 882 C C . ASP A 1 116 ? -0.193 -8.325 13.705 1.00 82.50 116 ASP A C 1
ATOM 884 O O . ASP A 1 116 ? -0.571 -7.996 14.829 1.00 82.50 116 ASP A O 1
ATOM 888 N N . GLY A 1 117 ? -1.054 -8.443 12.684 1.00 81.00 117 GLY A N 1
ATOM 889 C CA . GLY A 1 117 ? -2.493 -8.178 12.766 1.00 81.00 117 GLY A CA 1
ATOM 890 C C . GLY A 1 117 ? -2.871 -6.698 12.665 1.00 81.00 117 GLY A C 1
ATOM 891 O O . GLY A 1 117 ? -4.018 -6.345 12.958 1.00 81.00 117 GLY A O 1
ATOM 892 N N . TYR A 1 118 ? -1.926 -5.840 12.270 1.00 83.06 118 TYR A N 1
ATOM 893 C CA . TYR A 1 118 ? -2.154 -4.413 12.049 1.00 83.06 118 TYR A CA 1
ATOM 894 C C . TYR A 1 118 ? -2.572 -4.147 10.611 1.00 83.06 118 TYR A C 1
ATOM 896 O O . TYR A 1 118 ? -2.007 -4.739 9.693 1.00 83.06 118 TYR A O 1
ATOM 904 N N . ARG A 1 119 ? -3.512 -3.217 10.434 1.00 89.25 119 ARG A N 1
ATOM 905 C CA . ARG A 1 119 ? -3.832 -2.617 9.134 1.00 89.25 119 ARG A CA 1
ATOM 906 C C . ARG A 1 119 ? -2.855 -1.512 8.769 1.00 89.25 119 ARG A C 1
ATOM 908 O O . ARG A 1 119 ? -2.173 -0.990 9.661 1.00 89.25 119 ARG A O 1
ATOM 915 N N . PRO A 1 120 ? -2.853 -1.033 7.512 1.00 93.25 120 PRO A N 1
ATOM 916 C CA . PRO A 1 120 ? -2.090 0.149 7.156 1.00 93.25 120 PRO A CA 1
ATOM 917 C C . PRO A 1 120 ? -2.394 1.346 8.062 1.00 93.25 120 PRO A C 1
ATOM 919 O O . PRO A 1 120 ? -1.470 1.995 8.550 1.00 93.25 120 PRO A O 1
ATOM 922 N N . VAL A 1 121 ? -3.675 1.600 8.354 1.00 88.56 121 VAL A N 1
ATOM 923 C CA . VAL A 1 121 ? -4.106 2.713 9.222 1.00 88.56 121 VAL A CA 1
ATOM 924 C C . VAL A 1 121 ? -3.618 2.586 10.665 1.00 88.56 121 VAL A C 1
ATOM 926 O O . VAL A 1 121 ? -3.384 3.603 11.313 1.00 88.56 121 VAL A O 1
ATOM 929 N N . ASP A 1 122 ? -3.381 1.365 11.145 1.00 84.25 122 ASP A N 1
ATOM 930 C CA . ASP A 1 122 ? -2.879 1.108 12.499 1.00 84.25 122 ASP A CA 1
ATOM 931 C C . ASP A 1 122 ? -1.358 1.333 12.610 1.00 84.25 122 ASP A C 1
ATOM 933 O O . ASP A 1 122 ? -0.809 1.400 13.709 1.00 84.25 122 ASP A O 1
ATOM 937 N N . CYS A 1 123 ? -0.652 1.446 11.478 1.00 88.50 123 CYS A N 1
ATOM 938 C CA . CYS A 1 123 ? 0.809 1.523 11.436 1.00 88.50 123 CYS A CA 1
ATOM 939 C C . CYS A 1 123 ? 1.384 2.944 11.575 1.00 88.50 123 CYS A C 1
ATOM 941 O O . CYS A 1 123 ? 2.606 3.106 11.585 1.00 88.50 123 CYS A O 1
ATOM 943 N N . THR A 1 124 ? 0.533 3.966 11.674 1.00 88.31 124 THR A N 1
ATOM 944 C CA . THR A 1 124 ? 0.920 5.366 11.902 1.00 88.31 124 THR A CA 1
ATOM 945 C C . THR A 1 124 ? 0.449 5.823 13.280 1.00 88.31 124 THR A C 1
ATOM 947 O O . THR A 1 124 ? -0.579 5.376 13.787 1.00 88.31 124 THR A O 1
ATOM 950 N N . THR A 1 125 ? 1.184 6.757 13.882 1.00 81.50 125 THR A N 1
ATOM 951 C CA . THR A 1 125 ? 0.751 7.449 15.112 1.00 81.50 125 THR A CA 1
ATOM 952 C C . THR A 1 125 ? 0.096 8.805 14.820 1.00 81.50 125 THR A C 1
ATOM 954 O O . THR A 1 125 ? -0.411 9.456 15.733 1.00 81.50 125 THR A O 1
ATOM 957 N N . SER A 1 126 ? 0.094 9.239 13.556 1.00 83.81 126 SER A N 1
ATOM 958 C CA . SER A 1 126 ? -0.486 10.501 13.110 1.00 83.81 126 SER A CA 1
ATOM 959 C C . SER A 1 126 ? -1.997 10.383 12.943 1.00 83.81 126 SER A C 1
ATOM 961 O O . SER A 1 126 ? -2.495 9.856 11.950 1.00 83.81 126 SER A O 1
ATOM 963 N N . THR A 1 127 ? -2.740 10.961 13.885 1.00 78.19 127 THR A N 1
ATOM 964 C CA . THR A 1 127 ? -4.197 11.128 13.803 1.00 78.19 127 THR A CA 1
ATOM 965 C C . THR A 1 127 ? -4.644 11.719 12.466 1.00 78.19 127 THR A C 1
ATOM 967 O O . THR A 1 127 ? -5.577 11.221 11.843 1.00 78.19 127 THR A O 1
ATOM 970 N N . GLN A 1 128 ? -3.974 12.785 12.017 1.00 81.69 128 GLN A N 1
ATOM 971 C CA . GLN A 1 128 ? -4.350 13.490 10.795 1.00 81.69 128 GLN A CA 1
ATOM 972 C C . GLN A 1 128 ? -4.267 12.561 9.584 1.00 81.69 128 GLN A C 1
ATOM 974 O O . GLN A 1 128 ? -5.158 12.558 8.740 1.00 81.69 128 GLN A O 1
ATOM 979 N N . LEU A 1 129 ? -3.203 11.759 9.513 1.00 85.81 129 LEU A N 1
ATOM 980 C CA . LEU A 1 129 ? -3.015 10.820 8.419 1.00 85.81 129 LEU A CA 1
ATOM 981 C C . LEU A 1 129 ? -4.040 9.682 8.487 1.00 85.81 129 LEU A C 1
ATOM 983 O O . LEU A 1 129 ? -4.623 9.342 7.463 1.00 85.81 129 LEU A O 1
ATOM 987 N N . GLN A 1 130 ? -4.312 9.141 9.679 1.00 83.38 130 GLN A N 1
ATOM 988 C CA . GLN A 1 130 ? -5.366 8.136 9.864 1.00 83.38 130 GLN A CA 1
ATOM 989 C C . GLN A 1 130 ? -6.714 8.647 9.353 1.00 83.38 130 GLN A C 1
ATOM 991 O O . GLN A 1 130 ? -7.347 7.961 8.557 1.00 83.38 130 GLN A O 1
ATOM 996 N N . PHE A 1 131 ? -7.118 9.854 9.765 1.00 79.31 131 PHE A N 1
ATOM 997 C CA . PHE A 1 131 ? -8.371 10.480 9.340 1.00 79.31 131 PHE A CA 1
ATOM 998 C C . PHE A 1 131 ? -8.449 10.625 7.816 1.00 79.31 131 PHE A C 1
ATOM 1000 O O . PHE A 1 131 ? -9.457 10.285 7.208 1.00 79.31 131 PHE A O 1
ATOM 1007 N N . GLU A 1 132 ? -7.387 11.116 7.181 1.00 85.50 132 GLU A N 1
ATOM 1008 C CA . GLU A 1 132 ? -7.386 11.368 5.738 1.00 85.50 132 GLU A CA 1
ATOM 1009 C C . GLU A 1 132 ? -7.450 10.083 4.912 1.00 85.50 132 GLU A C 1
ATOM 1011 O O . GLU A 1 132 ? -8.163 10.040 3.913 1.00 85.50 132 GLU A O 1
ATOM 1016 N N . ILE A 1 133 ? -6.739 9.036 5.334 1.00 88.94 133 ILE A N 1
ATOM 1017 C CA . ILE A 1 133 ? -6.749 7.730 4.662 1.00 88.94 133 ILE A CA 1
ATOM 1018 C C . ILE A 1 133 ? -8.084 7.025 4.869 1.00 88.94 133 ILE A C 1
ATOM 1020 O O . ILE A 1 133 ? -8.645 6.510 3.909 1.00 88.94 133 ILE A O 1
ATOM 1024 N N . LYS A 1 134 ? -8.637 7.073 6.084 1.00 83.56 134 LYS A N 1
ATOM 1025 C CA . LYS A 1 134 ? -10.004 6.628 6.373 1.00 83.56 134 LYS A CA 1
ATOM 1026 C C . LYS A 1 134 ? -11.004 7.343 5.460 1.00 83.56 134 LYS A C 1
ATOM 1028 O O . LYS A 1 134 ? -11.726 6.701 4.710 1.00 83.56 134 LYS A O 1
ATOM 1033 N N . GLN A 1 135 ? -10.984 8.673 5.428 1.00 81.38 135 GLN A N 1
ATOM 1034 C CA . GLN A 1 135 ? -11.874 9.457 4.573 1.00 81.38 135 GLN A CA 1
ATOM 1035 C C . GLN A 1 135 ? -11.740 9.097 3.083 1.00 81.38 135 GLN A C 1
ATOM 1037 O O . GLN A 1 135 ? -12.753 9.020 2.388 1.00 81.38 135 GLN A O 1
ATOM 1042 N N . ALA A 1 136 ? -10.513 8.898 2.596 1.00 86.69 136 ALA A N 1
ATOM 1043 C CA . ALA A 1 136 ? -10.241 8.560 1.201 1.00 86.69 136 ALA A CA 1
ATOM 1044 C C . ALA A 1 136 ? -10.634 7.119 0.838 1.00 86.69 136 ALA A C 1
ATOM 1046 O O . ALA A 1 136 ? -11.056 6.882 -0.288 1.00 86.69 136 ALA A O 1
ATOM 1047 N N . ALA A 1 137 ? -10.552 6.177 1.782 1.00 84.56 137 ALA A N 1
ATOM 1048 C CA . ALA A 1 137 ? -10.929 4.782 1.564 1.00 84.56 137 ALA A CA 1
ATOM 1049 C C . ALA A 1 137 ? -12.441 4.572 1.342 1.00 84.56 137 ALA A C 1
ATOM 1051 O O . ALA A 1 137 ? -12.847 3.509 0.881 1.00 84.56 137 ALA A O 1
ATOM 1052 N N . GLY A 1 138 ? -13.271 5.582 1.625 1.00 78.62 138 GLY A N 1
ATOM 1053 C CA . GLY A 1 138 ? -14.695 5.575 1.296 1.00 78.62 138 GLY A CA 1
ATOM 1054 C C . GLY A 1 138 ? -15.598 5.102 2.435 1.00 78.62 138 GLY A C 1
ATOM 1055 O O . GLY A 1 138 ? -15.412 5.497 3.591 1.00 78.62 138 GLY A O 1
ATOM 1056 N N . ASP A 1 139 ? -16.636 4.347 2.075 1.00 70.44 139 ASP A N 1
ATOM 1057 C CA . ASP A 1 139 ? -17.685 3.895 2.989 1.00 70.44 139 ASP A CA 1
ATOM 1058 C C . ASP A 1 139 ? -17.270 2.639 3.764 1.00 70.44 139 ASP A C 1
ATOM 1060 O O . ASP A 1 139 ? -16.522 1.793 3.276 1.00 70.44 139 ASP A O 1
ATOM 1064 N N . ARG A 1 140 ? -17.770 2.534 4.997 1.00 75.62 140 ARG A N 1
ATOM 1065 C CA . ARG A 1 140 ? -17.632 1.367 5.873 1.00 75.62 140 ARG A CA 1
ATOM 1066 C C . ARG A 1 140 ? -18.994 0.937 6.387 1.00 75.62 140 ARG A C 1
ATOM 1068 O O . ARG A 1 140 ? -19.883 1.763 6.577 1.00 75.62 140 ARG A O 1
ATOM 1075 N N . ASP A 1 141 ? -19.135 -0.330 6.719 1.00 76.31 141 ASP A N 1
ATOM 1076 C CA . ASP A 1 141 ? -20.396 -0.839 7.248 1.00 76.31 141 ASP A CA 1
ATOM 1077 C C . ASP A 1 141 ? -20.539 -0.465 8.727 1.00 76.31 141 ASP A C 1
ATOM 1079 O O . ASP A 1 141 ? -21.587 0.004 9.170 1.00 76.31 141 ASP A O 1
ATOM 1083 N N . VAL A 1 142 ? -19.466 -0.627 9.510 1.00 79.50 142 VAL A N 1
ATOM 1084 C CA . VAL A 1 142 ? -19.499 -0.417 10.960 1.00 79.50 142 VAL A CA 1
ATOM 1085 C C . VAL A 1 142 ? -18.346 0.451 11.447 1.00 79.50 142 VAL A C 1
ATOM 1087 O O . VAL A 1 142 ? -17.177 0.198 11.172 1.00 79.50 142 VAL A O 1
ATOM 1090 N N . MET A 1 143 ? -18.649 1.436 12.285 1.00 78.12 143 MET A N 1
ATOM 1091 C CA . MET A 1 143 ? -17.629 2.099 13.093 1.00 78.12 143 MET A CA 1
ATOM 1092 C C . MET A 1 143 ? -17.732 1.687 14.558 1.00 78.12 143 MET A C 1
ATOM 1094 O O . MET A 1 143 ? -18.800 1.795 15.155 1.00 78.12 143 MET A O 1
ATOM 1098 N N . ILE A 1 144 ? -16.628 1.216 15.138 1.00 79.44 144 ILE A N 1
ATOM 1099 C CA . ILE A 1 144 ? -16.547 0.720 16.512 1.00 79.44 144 ILE A CA 1
ATOM 1100 C C . ILE A 1 144 ? -15.722 1.695 17.345 1.00 79.44 144 ILE A C 1
ATOM 1102 O O . ILE A 1 144 ? -14.499 1.784 17.217 1.00 79.44 144 ILE A O 1
ATOM 1106 N N . SER A 1 145 ? -16.403 2.374 18.255 1.00 78.69 145 SER A N 1
ATOM 1107 C CA . SER A 1 145 ? -15.791 3.311 19.188 1.00 78.69 145 SER A CA 1
ATOM 1108 C C . SER A 1 145 ? -15.541 2.636 20.542 1.00 78.69 145 SER A C 1
ATOM 1110 O O . SER A 1 145 ? -16.444 1.978 21.075 1.00 78.69 145 SER A O 1
ATOM 1112 N N . TYR A 1 146 ? -14.328 2.749 21.103 1.00 77.00 146 TYR A N 1
ATOM 1113 C CA . TYR A 1 146 ? -13.913 2.010 22.314 1.00 77.00 146 TYR A CA 1
ATOM 1114 C C . TYR A 1 146 ? -12.898 2.760 23.193 1.00 77.00 146 TYR A C 1
ATOM 1116 O O . TYR A 1 146 ? -12.165 3.612 22.714 1.00 77.00 146 TYR A O 1
ATOM 1124 N N . THR A 1 147 ? -12.795 2.421 24.484 1.00 75.50 147 THR A N 1
ATOM 1125 C CA . THR A 1 147 ? -11.770 2.970 25.398 1.00 75.50 147 THR A CA 1
ATOM 1126 C C . THR A 1 147 ? -10.533 2.068 25.487 1.00 75.50 147 THR A C 1
ATOM 1128 O O . THR A 1 147 ? -10.604 0.867 25.214 1.00 75.50 147 THR A O 1
ATOM 1131 N N . HIS A 1 148 ? -9.390 2.603 25.940 1.00 74.50 148 HIS A N 1
ATOM 1132 C CA . HIS A 1 148 ? -8.148 1.825 26.098 1.00 74.50 148 HIS A CA 1
ATOM 1133 C C . HIS A 1 148 ? -8.331 0.525 26.900 1.00 74.50 148 HIS A C 1
ATOM 1135 O O . HIS A 1 148 ? -7.838 -0.529 26.484 1.00 74.50 148 HIS A O 1
ATOM 1141 N N . SER A 1 149 ? -9.086 0.590 28.003 1.00 78.62 149 SER A N 1
ATOM 1142 C CA . SER A 1 149 ? -9.407 -0.543 28.884 1.00 78.62 149 SER A CA 1
ATOM 1143 C C . SER A 1 149 ? -10.141 -1.689 28.167 1.00 78.62 149 SER A C 1
ATOM 1145 O O . SER A 1 149 ? -10.090 -2.826 28.627 1.00 78.62 149 SER A O 1
ATOM 1147 N N . HIS A 1 150 ? -10.760 -1.424 27.011 1.00 80.06 150 HIS A N 1
ATOM 1148 C CA . HIS A 1 150 ? -11.622 -2.363 26.285 1.00 80.06 150 HIS A CA 1
ATOM 1149 C C . HIS A 1 150 ? -11.149 -2.667 24.858 1.00 80.06 150 HIS A C 1
ATOM 1151 O O . HIS A 1 150 ? -11.862 -3.320 24.096 1.00 80.06 150 HIS A O 1
ATOM 1157 N N . SER A 1 151 ? -9.925 -2.267 24.506 1.00 81.44 151 SER A N 1
ATOM 1158 C CA . SER A 1 151 ? -9.289 -2.563 23.211 1.00 81.44 151 SER A CA 1
ATOM 1159 C C . SER A 1 151 ? -9.406 -4.035 22.797 1.00 81.44 151 SER A C 1
ATOM 1161 O O . SER A 1 151 ? -9.814 -4.341 21.681 1.00 81.44 151 SER A O 1
ATOM 1163 N N . GLN A 1 152 ? -9.145 -4.962 23.722 1.00 84.56 152 GLN A N 1
ATOM 1164 C CA . GLN A 1 152 ? -9.246 -6.404 23.471 1.00 84.56 152 GLN A CA 1
ATOM 1165 C C . GLN A 1 152 ? -10.671 -6.866 23.145 1.00 84.56 152 GLN A C 1
ATOM 1167 O O . GLN A 1 152 ? -10.857 -7.815 22.389 1.00 84.56 152 GLN A O 1
ATOM 1172 N N . PHE A 1 153 ? -11.688 -6.221 23.715 1.00 87.62 153 PHE A N 1
ATOM 1173 C CA . PHE A 1 153 ? -13.078 -6.542 23.413 1.00 87.62 153 PHE A CA 1
ATOM 1174 C C . PHE A 1 153 ? -13.506 -5.952 22.066 1.00 87.62 153 PHE A C 1
ATOM 1176 O O . PHE A 1 153 ? -14.112 -6.658 21.263 1.00 87.62 153 PHE A O 1
ATOM 1183 N N . ALA A 1 154 ? -13.111 -4.711 21.775 1.00 85.25 154 ALA A N 1
ATOM 1184 C CA . ALA A 1 154 ? -13.360 -4.074 20.483 1.00 85.25 154 ALA A CA 1
ATOM 1185 C C . ALA A 1 154 ? -12.744 -4.874 19.321 1.00 85.25 154 ALA A C 1
ATOM 1187 O O . ALA A 1 154 ? -13.409 -5.115 18.315 1.00 85.25 154 ALA A O 1
ATOM 1188 N N . LEU A 1 155 ? -11.522 -5.391 19.504 1.00 84.19 155 LEU A N 1
ATOM 1189 C CA . LEU A 1 155 ? -10.865 -6.284 18.543 1.00 84.19 155 LEU A CA 1
ATOM 1190 C C . LEU A 1 155 ? -11.663 -7.571 18.285 1.00 84.19 155 LEU A C 1
ATOM 1192 O O . LEU A 1 155 ? -11.735 -8.014 17.143 1.00 84.19 155 LEU A O 1
ATOM 1196 N N . LYS A 1 156 ? -12.297 -8.157 19.312 1.00 88.88 156 LYS A N 1
ATOM 1197 C CA . LYS A 1 156 ? -13.153 -9.347 19.144 1.00 88.88 156 LYS A CA 1
ATOM 1198 C C . LYS A 1 156 ? -14.419 -9.044 18.344 1.00 88.88 156 LYS A C 1
ATOM 1200 O O . LYS A 1 156 ? -14.827 -9.873 17.536 1.00 88.88 156 LYS A O 1
ATOM 1205 N N . ILE A 1 157 ? -15.043 -7.885 18.568 1.00 87.75 157 ILE A N 1
ATOM 1206 C CA . ILE A 1 157 ? -16.227 -7.463 17.803 1.00 87.75 157 ILE A CA 1
ATOM 1207 C C . ILE A 1 157 ? -15.850 -7.268 16.337 1.00 87.75 157 ILE A C 1
ATOM 1209 O O . ILE A 1 157 ? -16.489 -7.857 15.471 1.00 87.75 157 ILE A O 1
ATOM 1213 N N . ARG A 1 158 ? -14.779 -6.512 16.078 1.00 86.12 158 ARG A N 1
ATOM 1214 C CA . ARG A 1 158 ? -14.214 -6.290 14.741 1.00 86.12 158 ARG A CA 1
ATOM 1215 C C . ARG A 1 158 ? -13.985 -7.606 13.998 1.00 86.12 158 ARG A C 1
ATOM 1217 O O . ARG A 1 158 ? -14.524 -7.819 12.921 1.00 86.12 158 ARG A O 1
ATOM 1224 N N . ASP A 1 159 ? -13.257 -8.523 14.629 1.00 84.81 159 ASP A N 1
ATOM 1225 C CA . ASP A 1 159 ? -12.948 -9.850 14.088 1.00 84.81 159 ASP A CA 1
ATOM 1226 C C . ASP A 1 159 ? -14.215 -10.682 13.801 1.00 84.81 159 ASP A C 1
ATOM 1228 O O . ASP A 1 159 ? -14.278 -11.428 12.827 1.00 84.81 159 ASP A O 1
ATOM 1232 N N . SER A 1 160 ? -15.270 -10.538 14.608 1.00 87.69 160 SER A N 1
ATOM 1233 C CA . SER A 1 160 ? -16.557 -11.186 14.336 1.00 87.69 160 SER A CA 1
ATOM 1234 C C . SER A 1 160 ? -17.311 -10.566 13.155 1.00 87.69 160 SER A C 1
ATOM 1236 O O . SER A 1 160 ? -17.945 -11.309 12.409 1.00 87.69 160 SER A O 1
ATOM 1238 N N . LEU A 1 161 ? -17.283 -9.238 13.008 1.00 86.44 161 LEU A N 1
ATOM 1239 C CA . LEU A 1 161 ? -17.938 -8.522 11.907 1.00 86.44 161 LEU A CA 1
ATOM 1240 C C . LEU A 1 161 ? -17.244 -8.820 10.576 1.00 86.44 161 LEU A C 1
ATOM 1242 O O . LEU A 1 161 ? -17.892 -9.158 9.591 1.00 86.44 161 LEU A O 1
ATOM 1246 N N . GLU A 1 162 ? -15.917 -8.812 10.564 1.00 82.06 162 GLU A N 1
ATOM 1247 C CA . GLU A 1 162 ? -15.141 -9.005 9.337 1.00 82.06 162 GLU A CA 1
ATOM 1248 C C . GLU A 1 162 ? -15.176 -10.439 8.828 1.00 82.06 162 GLU A C 1
ATOM 1250 O O . GLU A 1 162 ? -15.232 -10.656 7.621 1.00 82.06 162 GLU A O 1
ATOM 1255 N N . ARG A 1 163 ? -15.282 -11.436 9.718 1.00 81.81 163 ARG A N 1
ATOM 1256 C CA . ARG A 1 163 ? -15.611 -12.813 9.303 1.00 81.81 163 ARG A CA 1
ATOM 1257 C C . ARG A 1 163 ? -16.970 -12.930 8.609 1.00 81.81 163 ARG A C 1
ATOM 1259 O O . ARG A 1 163 ? -17.210 -13.926 7.932 1.00 81.81 163 ARG A O 1
ATOM 1266 N N . ALA A 1 164 ? -17.854 -11.954 8.798 1.00 82.88 164 ALA A N 1
ATOM 1267 C CA . ALA A 1 164 ? -19.137 -11.850 8.116 1.00 82.88 164 ALA A CA 1
ATOM 1268 C C . ALA A 1 164 ? -19.092 -10.906 6.898 1.00 82.88 164 ALA A C 1
ATOM 1270 O O . ALA A 1 164 ? -20.150 -10.556 6.381 1.00 82.88 164 ALA A O 1
ATOM 1271 N N . ASN A 1 165 ? -17.897 -10.520 6.429 1.00 75.31 165 ASN A N 1
ATOM 1272 C CA . ASN A 1 165 ? -17.674 -9.544 5.356 1.00 75.31 165 ASN A CA 1
ATOM 1273 C C . ASN A 1 165 ? -18.275 -8.159 5.644 1.00 75.31 165 ASN A C 1
ATOM 1275 O O . ASN A 1 165 ? -18.664 -7.456 4.718 1.00 75.31 165 ASN A O 1
ATOM 1279 N N . ILE A 1 166 ? -18.360 -7.777 6.919 1.00 79.50 166 ILE A N 1
ATOM 1280 C CA . ILE A 1 166 ? -18.776 -6.440 7.343 1.00 79.50 166 ILE A CA 1
ATOM 1281 C C . ILE A 1 166 ? -17.507 -5.638 7.626 1.00 79.50 166 ILE A C 1
ATOM 1283 O O . ILE A 1 166 ? -16.753 -5.957 8.550 1.00 79.50 166 ILE A O 1
ATOM 1287 N N . THR A 1 167 ? -17.259 -4.607 6.828 1.00 79.94 167 THR A N 1
ATOM 1288 C CA . THR A 1 167 ? -16.120 -3.702 6.991 1.00 79.94 167 THR A CA 1
ATOM 1289 C C . THR A 1 167 ? -16.272 -2.910 8.282 1.00 79.94 167 THR A C 1
ATOM 1291 O O . THR A 1 167 ? -17.304 -2.285 8.534 1.00 79.94 167 THR A O 1
ATOM 1294 N N . SER A 1 168 ? -15.246 -2.944 9.138 1.00 82.69 168 SER A N 1
ATOM 1295 C CA . SER A 1 168 ? -15.327 -2.261 10.424 1.00 82.69 168 SER A CA 1
ATOM 1296 C C . SER A 1 168 ? -14.082 -1.466 10.785 1.00 82.69 168 SER A C 1
ATOM 1298 O O . SER A 1 168 ? -12.956 -1.944 10.643 1.00 82.69 168 SER A O 1
ATOM 1300 N N . TRP A 1 169 ? -14.262 -0.233 11.260 1.00 79.88 169 TRP A N 1
ATOM 1301 C CA . TRP A 1 169 ? -13.156 0.616 11.714 1.00 79.88 169 TRP A CA 1
ATOM 1302 C C . TRP A 1 169 ? -13.142 0.738 13.226 1.00 79.88 169 TRP A C 1
ATOM 1304 O O . TRP A 1 169 ? -14.185 0.851 13.864 1.00 79.88 169 TRP A O 1
ATOM 1314 N N . LEU A 1 170 ? -11.936 0.718 13.785 1.00 77.00 170 LEU A N 1
ATOM 1315 C CA . LEU A 1 170 ? -11.696 0.966 15.195 1.00 77.00 170 LEU A CA 1
ATOM 1316 C C . LEU A 1 170 ? -11.311 2.430 15.393 1.00 77.00 170 LEU A C 1
ATOM 1318 O O . LEU A 1 170 ? -10.402 2.936 14.728 1.00 77.00 170 LEU A O 1
ATOM 1322 N N . ASP A 1 171 ? -11.982 3.074 16.341 1.00 74.88 171 ASP A N 1
ATOM 1323 C CA . ASP A 1 171 ? -11.656 4.419 16.791 1.00 74.88 171 ASP A CA 1
ATOM 1324 C C . ASP A 1 171 ? -11.573 4.463 18.316 1.00 74.88 171 ASP A C 1
ATOM 1326 O O . ASP A 1 171 ? -12.519 4.161 19.047 1.00 74.88 171 ASP A O 1
ATOM 1330 N N . LEU A 1 172 ? -10.379 4.800 18.801 1.00 74.25 172 LEU A N 1
ATOM 1331 C CA . LEU A 1 172 ? -10.113 4.914 20.224 1.00 74.25 172 LEU A CA 1
ATOM 1332 C C . LEU A 1 172 ? -10.725 6.214 20.750 1.00 74.25 172 LEU A C 1
ATOM 1334 O O . LEU A 1 172 ? -10.318 7.299 20.352 1.00 74.25 172 LEU A O 1
ATOM 1338 N N . MET A 1 173 ? -11.617 6.112 21.725 1.00 71.69 173 MET A N 1
ATOM 1339 C CA . MET A 1 173 ? -12.090 7.234 22.525 1.00 71.69 173 MET A CA 1
ATOM 1340 C C . MET A 1 173 ? -11.054 7.578 23.594 1.00 71.69 173 MET A C 1
ATOM 1342 O O . MET A 1 173 ? -10.981 6.925 24.639 1.00 71.69 173 MET A O 1
ATOM 1346 N N . ASP A 1 174 ? -10.267 8.625 23.350 1.00 65.62 174 ASP A N 1
ATOM 1347 C CA . ASP A 1 174 ? -9.417 9.228 24.376 1.00 65.62 174 ASP A CA 1
ATOM 1348 C C . ASP A 1 174 ? -10.044 10.547 24.887 1.00 65.62 174 ASP A C 1
ATOM 1350 O O . ASP A 1 174 ? -10.146 11.527 24.131 1.00 65.62 174 ASP A O 1
ATOM 1354 N N . PRO A 1 175 ? -10.461 10.626 26.169 1.00 56.59 175 PRO A N 1
ATOM 1355 C CA . PRO A 1 175 ? -10.996 11.854 26.756 1.00 56.59 175 PRO A CA 1
ATOM 1356 C C . PRO A 1 175 ? -9.963 12.990 26.818 1.00 56.59 175 PRO A C 1
ATOM 1358 O O . PRO A 1 175 ? -10.344 14.164 26.785 1.00 56.59 175 PRO A O 1
ATOM 1361 N N . THR A 1 176 ? -8.665 12.680 26.816 1.00 61.06 176 THR A N 1
ATOM 1362 C CA . THR A 1 176 ? -7.591 13.681 26.757 1.00 61.06 176 THR A CA 1
ATOM 1363 C C . THR A 1 176 ? -7.471 14.334 25.377 1.00 61.06 176 THR A C 1
ATOM 1365 O O . THR A 1 176 ? -6.986 15.459 25.271 1.00 61.06 176 THR A O 1
ATOM 1368 N N . GLY A 1 177 ? -7.974 13.676 24.324 1.00 54.81 177 GLY A N 1
ATOM 1369 C CA . GLY A 1 177 ? -7.923 14.161 22.943 1.00 54.81 177 GLY A CA 1
ATOM 1370 C C . GLY A 1 177 ? -6.561 14.004 22.261 1.00 54.81 177 GLY A C 1
ATOM 1371 O O . GLY A 1 177 ? -6.351 14.603 21.209 1.00 54.81 177 GLY A O 1
ATOM 1372 N N . ILE A 1 178 ? -5.641 13.230 22.838 1.00 52.56 178 ILE A N 1
ATOM 1373 C CA . ILE A 1 178 ? -4.321 12.954 22.261 1.00 52.56 178 ILE A CA 1
ATOM 1374 C C . ILE A 1 178 ? -4.385 11.621 21.489 1.00 52.56 178 ILE A C 1
ATOM 1376 O O . ILE A 1 178 ? -5.042 10.677 21.917 1.00 52.56 178 ILE A O 1
ATOM 1380 N N . GLY A 1 179 ? -3.736 11.528 20.322 1.00 61.41 179 GLY A N 1
ATOM 1381 C CA . GLY A 1 179 ? -3.704 10.293 19.521 1.00 61.41 179 GLY A CA 1
ATOM 1382 C C . GLY A 1 179 ? -5.077 9.892 18.963 1.00 61.41 179 GLY A C 1
ATOM 1383 O O . GLY A 1 179 ? -5.815 10.745 18.474 1.00 61.41 179 GLY A O 1
ATOM 1384 N N . GLY A 1 180 ? -5.449 8.608 19.050 1.00 53.06 180 GLY A N 1
ATOM 1385 C CA . GLY A 1 180 ? -6.665 8.058 18.420 1.00 53.06 180 GLY A CA 1
ATOM 1386 C C . GLY A 1 180 ? -7.981 8.773 18.775 1.00 53.06 180 GLY A C 1
ATOM 1387 O O . GLY A 1 180 ? -8.859 8.877 17.922 1.00 53.06 180 GLY A O 1
ATOM 1388 N N . GLY A 1 181 ? -8.078 9.393 19.960 1.00 57.41 181 GLY A N 1
ATOM 1389 C CA . GLY A 1 181 ? -9.245 10.201 20.351 1.00 57.41 181 GLY A CA 1
ATOM 1390 C C . GLY A 1 181 ? -9.461 11.465 19.525 1.00 57.41 181 GLY A C 1
ATOM 1391 O O . GLY A 1 181 ? -10.562 12.012 19.525 1.00 57.41 181 GLY A O 1
ATOM 1392 N N . SER A 1 182 ? -8.440 11.938 18.807 1.00 60.31 182 SER A N 1
ATOM 1393 C CA . SER A 1 182 ? -8.583 13.086 17.906 1.00 60.31 182 SER A CA 1
ATOM 1394 C C . SER A 1 182 ? -9.185 12.719 16.542 1.00 60.31 182 SER A C 1
ATOM 1396 O O . SER A 1 182 ? -9.911 13.548 15.998 1.00 60.3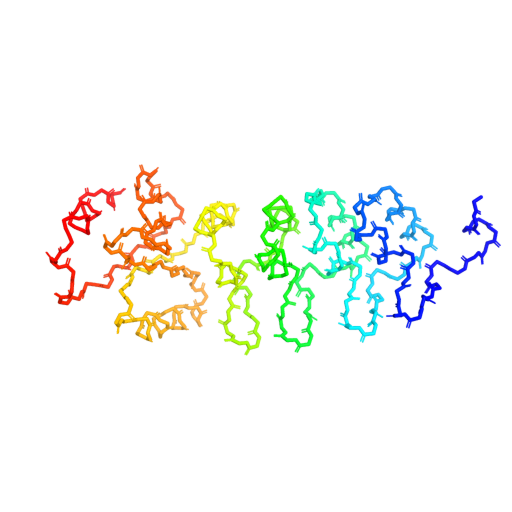1 182 SER A O 1
ATOM 1398 N N . VAL A 1 183 ? -9.007 11.482 16.046 1.00 64.06 183 VAL A N 1
ATOM 1399 C CA . VAL A 1 183 ? -9.602 11.023 14.769 1.00 64.06 183 VAL A CA 1
ATOM 1400 C C . VAL A 1 183 ? -11.116 10.986 14.918 1.00 64.06 183 VAL A C 1
ATOM 1402 O O . VAL A 1 183 ? -11.846 11.620 14.161 1.00 64.06 183 VAL A O 1
ATOM 1405 N N . TRP A 1 184 ? -11.571 10.312 15.975 1.00 67.94 184 TRP A N 1
ATOM 1406 C CA . TRP A 1 184 ? -12.979 10.170 16.319 1.00 67.94 184 TRP A CA 1
ATOM 1407 C C . TRP A 1 184 ? -13.690 11.521 16.469 1.00 67.94 184 TRP A C 1
ATOM 1409 O O . TRP A 1 184 ? -14.753 11.747 15.890 1.00 67.94 184 TRP A O 1
ATOM 1419 N N . ARG A 1 185 ? -13.077 12.466 17.198 1.00 68.00 185 ARG A N 1
ATOM 1420 C CA . ARG A 1 185 ? -13.637 13.816 17.367 1.00 68.00 185 ARG A CA 1
ATOM 1421 C C . ARG A 1 185 ? -13.732 14.570 16.051 1.00 68.00 185 ARG A C 1
ATOM 1423 O O . ARG A 1 185 ? -14.701 15.298 15.849 1.00 68.00 185 ARG A O 1
ATOM 1430 N N . GLU A 1 186 ? -12.735 14.431 15.185 1.00 70.19 186 GLU A N 1
ATOM 1431 C CA . GLU A 1 186 ? -12.727 15.109 13.895 1.00 70.19 186 GLU A CA 1
ATOM 1432 C C . GLU A 1 186 ? -13.780 14.535 12.938 1.00 70.19 186 GLU A C 1
ATOM 1434 O O . GLU A 1 186 ? -14.474 15.308 12.272 1.00 70.19 186 GLU A O 1
ATOM 1439 N N . GLU A 1 187 ? -13.990 13.215 12.937 1.00 70.44 187 GLU A N 1
ATOM 1440 C CA . GLU A 1 187 ? -15.084 12.579 12.191 1.00 70.44 187 GLU A CA 1
ATOM 1441 C C . GLU A 1 187 ? -16.463 13.026 12.689 1.00 70.44 187 GLU A C 1
ATOM 1443 O O . GLU A 1 187 ? -17.308 13.417 11.882 1.00 70.44 187 GLU A O 1
ATOM 1448 N N . ILE A 1 188 ? -16.682 13.067 14.007 1.00 69.94 188 ILE A N 1
ATOM 1449 C CA . ILE A 1 188 ? -17.946 13.554 14.582 1.00 69.94 188 ILE A CA 1
ATOM 1450 C C . ILE A 1 188 ? -18.165 15.034 14.275 1.00 69.94 188 ILE A C 1
A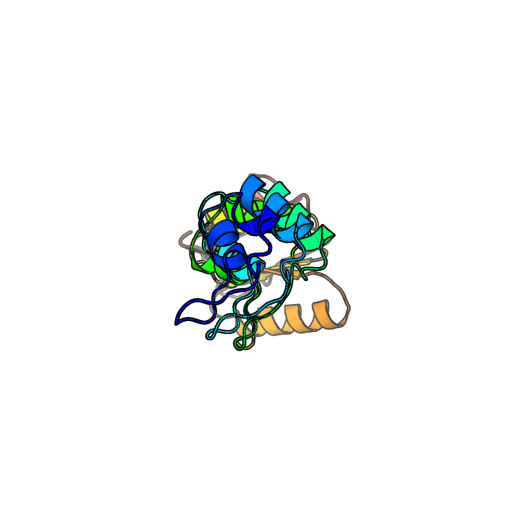TOM 1452 O O . ILE A 1 188 ? -19.258 15.421 13.863 1.00 69.94 188 ILE A O 1
ATOM 1456 N N . ALA A 1 189 ? -17.143 15.875 14.449 1.00 69.31 189 ALA A N 1
ATOM 1457 C CA . ALA A 1 189 ? -17.256 17.313 14.212 1.00 69.31 189 ALA A CA 1
ATOM 1458 C C . ALA A 1 189 ? -17.613 17.642 12.753 1.00 69.31 189 ALA A C 1
ATOM 1460 O O . ALA A 1 189 ? -18.282 18.643 12.492 1.00 69.31 189 ALA A O 1
ATOM 1461 N N . ARG A 1 190 ? -17.180 16.803 11.805 1.00 72.25 190 ARG A N 1
ATOM 1462 C CA . ARG A 1 190 ? -17.474 16.939 10.369 1.00 72.25 190 ARG A CA 1
ATOM 1463 C C . ARG A 1 190 ? -18.752 16.201 9.938 1.00 72.25 190 ARG A C 1
ATOM 1465 O O . ARG A 1 190 ? -19.223 16.421 8.819 1.00 72.25 190 ARG A O 1
ATOM 1472 N N . GLY A 1 191 ? -19.330 15.400 10.833 1.00 68.44 191 GLY A N 1
ATOM 1473 C CA . GLY A 1 191 ? -20.461 14.514 10.583 1.00 68.44 191 GLY A CA 1
ATOM 1474 C C . GLY A 1 191 ? -20.011 13.204 9.937 1.00 68.44 191 GLY A C 1
ATOM 1475 O O . GLY A 1 191 ? -19.393 13.206 8.870 1.00 68.44 191 GLY A O 1
ATOM 1476 N N . ILE A 1 192 ? -20.362 12.082 10.564 1.00 69.19 192 ILE A N 1
ATOM 1477 C CA . ILE A 1 192 ? -20.077 10.744 10.045 1.00 69.19 192 ILE A CA 1
ATOM 1478 C C . ILE A 1 192 ? -21.070 10.463 8.916 1.00 69.19 192 ILE A C 1
ATOM 1480 O O . ILE A 1 192 ? -22.259 10.296 9.160 1.00 69.19 192 ILE A O 1
ATOM 1484 N N . LYS A 1 193 ? -20.586 10.455 7.672 1.00 71.44 193 LYS A N 1
ATOM 1485 C CA . LYS A 1 193 ? -21.424 10.236 6.475 1.00 71.44 193 LYS A CA 1
ATOM 1486 C C . LYS A 1 193 ? -21.165 8.912 5.769 1.00 71.44 193 LYS A C 1
ATOM 1488 O O . LYS A 1 193 ? -21.971 8.508 4.945 1.00 71.44 193 LYS A O 1
ATOM 1493 N N . ASN A 1 194 ? -20.060 8.266 6.120 1.00 72.12 194 ASN A N 1
ATOM 1494 C CA . ASN A 1 194 ? -19.504 7.138 5.385 1.00 72.12 194 ASN A CA 1
ATOM 1495 C C . ASN A 1 194 ? -19.569 5.845 6.215 1.00 72.12 194 ASN A C 1
ATOM 1497 O O . ASN A 1 194 ? -18.685 5.003 6.098 1.00 72.12 194 ASN A O 1
ATOM 1501 N N . ALA A 1 195 ? -20.530 5.736 7.139 1.00 73.38 195 ALA A N 1
ATOM 1502 C CA . ALA A 1 195 ? -20.754 4.551 7.964 1.00 73.38 195 ALA A CA 1
ATOM 1503 C C . ALA A 1 195 ? -22.238 4.169 7.941 1.00 73.38 195 ALA A C 1
ATOM 1505 O O . ALA A 1 195 ? -23.075 5.035 8.201 1.00 73.38 195 ALA A O 1
ATOM 1506 N N . GLU A 1 196 ? -22.568 2.901 7.678 1.00 81.19 196 GLU A N 1
ATOM 1507 C CA . GLU A 1 196 ? -23.965 2.438 7.748 1.00 81.19 196 GLU A CA 1
ATOM 1508 C C . GLU A 1 196 ? -24.457 2.340 9.198 1.00 81.19 196 GLU A C 1
ATOM 1510 O O . GLU A 1 196 ? -25.592 2.707 9.515 1.00 81.19 196 GLU A O 1
ATOM 1515 N N . VAL A 1 197 ? -23.596 1.854 10.096 1.00 80.12 197 VAL A N 1
ATOM 1516 C CA . VAL A 1 197 ? -23.895 1.667 11.517 1.00 80.12 197 VAL A CA 1
ATOM 1517 C C . VAL A 1 197 ? -22.728 2.148 12.376 1.00 80.12 197 VAL A C 1
ATOM 1519 O O . VAL A 1 197 ? -21.556 1.904 12.093 1.00 80.12 197 VAL A O 1
ATOM 1522 N N . ILE A 1 198 ? -23.046 2.795 13.496 1.00 73.75 198 ILE A N 1
ATOM 1523 C CA . ILE A 1 198 ? -22.069 3.143 14.530 1.00 73.75 198 ILE A CA 1
ATOM 1524 C C . ILE A 1 198 ? -22.356 2.298 15.773 1.00 73.75 198 ILE A C 1
ATOM 1526 O O . ILE A 1 198 ? -23.455 2.337 16.327 1.00 73.75 198 ILE A O 1
ATOM 1530 N N . ILE A 1 199 ? -21.353 1.5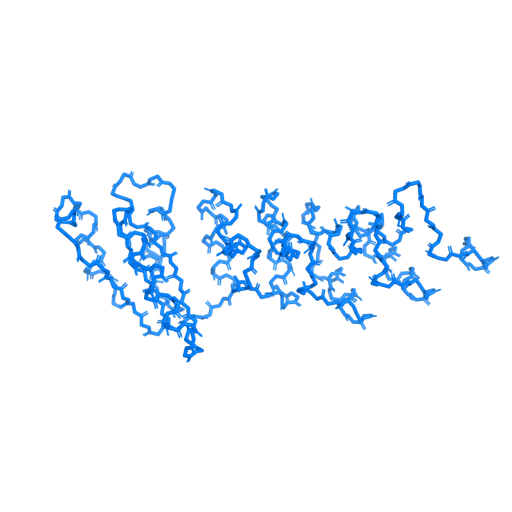46 16.227 1.00 77.00 199 ILE A N 1
ATOM 1531 C CA . ILE A 1 199 ? -21.366 0.796 17.483 1.00 77.00 199 ILE A CA 1
ATOM 1532 C C . ILE A 1 199 ? -20.486 1.532 18.494 1.00 77.00 199 ILE A C 1
ATOM 1534 O O . ILE A 1 199 ? -19.257 1.508 18.424 1.00 77.00 199 ILE A O 1
ATOM 1538 N N . CYS A 1 200 ? -21.124 2.149 19.483 1.00 72.38 200 CYS A N 1
ATOM 1539 C CA . CYS A 1 200 ? -20.434 2.756 20.616 1.00 72.38 200 CYS A CA 1
ATOM 1540 C C . CYS A 1 200 ? -20.392 1.775 21.791 1.00 72.38 200 CYS A C 1
ATOM 1542 O O . CYS A 1 200 ? -21.434 1.390 22.329 1.00 72.38 200 CYS A O 1
ATOM 1544 N N . LEU A 1 201 ? -19.189 1.376 22.213 1.00 73.06 201 LEU A N 1
ATOM 1545 C CA . LEU A 1 201 ? -19.005 0.539 23.397 1.00 73.06 201 LEU A CA 1
ATOM 1546 C C . LEU A 1 201 ? -18.971 1.427 24.647 1.00 73.06 201 LEU A C 1
ATOM 1548 O O . LEU A 1 201 ? -17.927 1.962 25.018 1.00 73.06 201 LEU A O 1
ATOM 1552 N N . TYR A 1 202 ? -20.131 1.594 25.284 1.00 66.75 202 TYR A N 1
ATOM 1553 C CA . TYR A 1 202 ? -20.264 2.324 26.547 1.00 66.75 202 TYR A CA 1
ATOM 1554 C C . TYR A 1 202 ? -19.704 1.507 27.707 1.00 66.75 202 TYR A C 1
ATOM 1556 O O . TYR A 1 202 ? -20.071 0.347 27.897 1.00 66.75 202 TYR A O 1
ATOM 1564 N N . THR A 1 203 ? -18.837 2.125 28.503 1.00 65.19 203 THR A N 1
ATOM 1565 C CA . THR A 1 203 ? -18.197 1.492 29.663 1.00 65.19 203 THR A CA 1
ATOM 1566 C C . THR A 1 203 ? -18.265 2.419 30.875 1.00 65.19 203 THR A C 1
ATOM 1568 O O . THR A 1 203 ? -18.625 3.587 30.751 1.00 65.19 203 THR A O 1
ATOM 1571 N N . GLU A 1 204 ? -17.961 1.921 32.073 1.00 63.28 204 GLU A N 1
ATOM 1572 C CA . GLU A 1 204 ? -18.046 2.717 33.312 1.00 63.28 204 GLU A CA 1
ATOM 1573 C C . GLU A 1 204 ? -17.096 3.931 33.324 1.00 63.28 204 GLU A C 1
ATOM 1575 O O . GLU A 1 204 ? -17.341 4.895 34.044 1.00 63.28 204 GLU A O 1
ATOM 1580 N N . ASP A 1 205 ? -16.070 3.927 32.467 1.00 60.66 205 ASP A N 1
ATOM 1581 C CA . ASP A 1 205 ? -15.121 5.031 32.278 1.00 60.66 205 ASP A CA 1
ATOM 1582 C C . ASP A 1 205 ? -15.720 6.189 31.439 1.00 60.66 205 ASP A C 1
ATOM 1584 O O . ASP A 1 205 ? -15.189 7.301 31.406 1.00 60.66 205 ASP A O 1
ATOM 1588 N N . TYR A 1 206 ? -16.841 5.938 30.755 1.00 56.50 206 TYR A N 1
ATOM 1589 C CA . TYR A 1 206 ? -17.510 6.842 29.811 1.00 56.50 206 TYR A CA 1
ATOM 1590 C C . TYR A 1 206 ? -18.084 8.138 30.425 1.00 56.50 206 TYR A C 1
ATOM 1592 O O . TYR A 1 206 ? -17.894 9.205 29.833 1.00 56.50 206 TYR A O 1
ATOM 1600 N N . PRO A 1 207 ? -18.757 8.124 31.600 1.00 54.09 207 PRO A N 1
ATOM 1601 C CA . PRO A 1 207 ? -19.391 9.313 32.182 1.00 54.09 207 PRO A CA 1
ATOM 1602 C C . PRO A 1 207 ? -18.399 10.383 32.651 1.00 54.09 207 PRO A C 1
ATOM 1604 O O . PRO A 1 207 ? -18.808 11.493 32.982 1.00 54.09 207 PRO A O 1
ATOM 1607 N N . VAL A 1 208 ? -17.105 10.061 32.709 1.00 56.41 208 VAL A N 1
ATOM 1608 C CA . VAL A 1 208 ? -16.066 10.987 33.179 1.00 56.41 208 VAL A CA 1
ATOM 1609 C C . VAL A 1 208 ? -15.723 12.035 32.106 1.00 56.41 208 VAL A C 1
ATOM 1611 O O . VAL A 1 208 ? -15.151 13.078 32.415 1.00 56.41 208 VAL A O 1
ATOM 1614 N N . SER A 1 209 ? -16.109 11.804 30.846 1.00 56.47 209 SER A N 1
ATOM 1615 C CA . SER A 1 209 ? -15.809 12.683 29.713 1.00 56.47 209 SER A CA 1
ATOM 1616 C C . SER A 1 209 ? -17.043 13.465 29.248 1.00 56.47 209 SER A C 1
ATOM 1618 O O . SER A 1 209 ? -17.924 12.919 28.584 1.00 56.47 209 SER A O 1
ATOM 1620 N N . GLU A 1 210 ? -17.084 14.779 29.510 1.00 55.81 210 GLU A N 1
ATOM 1621 C CA . GLU A 1 210 ? -18.112 15.686 28.951 1.00 55.81 210 GLU A CA 1
ATOM 1622 C C . GLU A 1 210 ? -18.172 15.647 27.413 1.00 55.81 210 GLU A C 1
ATOM 1624 O O . GLU A 1 210 ? -19.214 15.930 26.817 1.00 55.81 210 GLU A O 1
ATOM 1629 N N . TRP A 1 211 ? -17.063 15.296 26.757 1.00 54.91 211 TRP A N 1
ATOM 1630 C CA . TRP A 1 211 ? -16.999 15.187 25.303 1.00 54.91 211 TRP A CA 1
ATOM 1631 C C . TRP A 1 211 ? -17.751 13.966 24.787 1.00 54.91 211 TRP A C 1
ATOM 1633 O O . TRP A 1 211 ? -18.558 14.117 23.876 1.00 54.91 211 TRP A O 1
ATOM 1643 N N . CYS A 1 212 ? -17.596 12.808 25.428 1.00 54.44 212 CYS A N 1
ATOM 1644 C CA . CYS A 1 212 ? -18.306 11.585 25.051 1.00 54.44 212 CYS A CA 1
ATOM 1645 C C . CYS A 1 212 ? -19.840 11.764 25.111 1.00 54.44 212 CYS A C 1
ATOM 1647 O O . CYS A 1 212 ? -20.575 11.260 24.269 1.00 54.44 212 CYS A O 1
ATOM 1649 N N . LEU A 1 213 ? -20.350 12.590 26.031 1.00 56.41 213 LEU A N 1
ATOM 1650 C CA . LEU A 1 213 ? -21.778 12.932 26.087 1.00 56.41 213 LEU A CA 1
ATOM 1651 C C . LEU A 1 213 ? -22.238 13.868 24.951 1.00 56.41 213 LEU A C 1
ATOM 1653 O O . LEU A 1 213 ? -23.373 13.749 24.487 1.00 56.41 213 LEU A O 1
ATOM 1657 N N . LYS A 1 214 ? -21.378 14.779 24.470 1.00 55.53 214 LYS A N 1
ATOM 1658 C CA . LYS A 1 214 ? -21.658 15.600 23.273 1.00 55.53 214 LYS A CA 1
ATOM 1659 C C . LYS A 1 214 ? -21.625 14.775 21.984 1.00 55.53 214 LYS A C 1
ATOM 1661 O O . LYS A 1 214 ? -22.381 15.080 21.066 1.00 55.53 214 LYS A O 1
ATOM 1666 N N . GLU A 1 215 ? -20.804 13.728 21.932 1.00 58.09 215 GLU A N 1
ATOM 1667 C CA . GLU A 1 215 ? -20.714 12.789 20.803 1.00 58.09 215 GLU A CA 1
ATOM 1668 C C . GLU A 1 215 ? -22.045 12.058 20.560 1.00 58.09 215 GLU A C 1
ATOM 1670 O O . GLU A 1 215 ? -22.550 12.046 19.440 1.00 58.09 215 GLU A O 1
ATOM 1675 N N . LEU A 1 216 ? -22.679 11.555 21.626 1.00 55.06 216 LEU A N 1
ATOM 1676 C CA . LEU A 1 216 ? -24.013 10.936 21.599 1.00 55.06 216 LEU A CA 1
ATOM 1677 C C . LEU A 1 216 ? -25.111 11.846 21.022 1.00 55.06 216 LEU A C 1
ATOM 1679 O O . LEU A 1 216 ? -26.069 11.371 20.415 1.00 55.06 216 LEU A O 1
ATOM 1683 N N . ALA A 1 217 ? -24.992 13.156 21.237 1.00 55.81 217 ALA A N 1
ATOM 1684 C CA . ALA A 1 217 ? -25.977 14.132 20.782 1.00 55.81 217 ALA A CA 1
ATOM 1685 C C . ALA A 1 217 ? -25.808 14.519 19.301 1.00 55.81 217 ALA A C 1
ATOM 1687 O O . ALA A 1 217 ? -26.758 15.028 18.699 1.00 55.81 217 ALA A O 1
ATOM 1688 N N . LEU A 1 218 ? -24.615 14.304 18.730 1.00 53.09 218 LEU A N 1
ATOM 1689 C CA . LEU A 1 218 ? -24.230 14.752 17.386 1.00 53.09 218 LEU A CA 1
ATOM 1690 C C . LEU A 1 218 ? -24.098 13.620 16.359 1.00 53.09 218 LEU A C 1
ATOM 1692 O O . LEU A 1 218 ? -24.077 13.919 15.170 1.00 53.09 218 LEU A O 1
ATOM 1696 N N . ALA A 1 219 ? -24.062 12.354 16.783 1.00 51.56 219 ALA A N 1
ATOM 1697 C CA . ALA A 1 219 ? -23.991 11.179 15.906 1.00 51.56 219 ALA A CA 1
ATOM 1698 C C . ALA A 1 219 ? -25.302 10.878 15.131 1.00 51.56 219 ALA A C 1
ATOM 1700 O O . ALA A 1 219 ? -25.675 9.718 14.982 1.00 51.56 219 ALA A O 1
ATOM 1701 N N . LYS A 1 220 ? -26.030 11.910 14.682 1.00 44.91 220 LYS A N 1
ATOM 1702 C CA . LYS A 1 220 ? -27.243 11.768 13.860 1.00 44.91 220 LYS A CA 1
ATOM 1703 C C . LYS A 1 220 ? -26.935 11.526 12.392 1.00 44.91 220 LYS A C 1
ATOM 1705 O O . LYS A 1 220 ? -26.080 12.268 11.862 1.00 44.91 220 LYS A O 1
#

Organism: NCBI:txid29920

Foldseek 3Di:
DVLVVVPDQLDQDPQSDGPLLVCLLVQPQVSNLVSLVSPHDQCRATNQRDGSLLNNLLHAQRALSSLLSSVVSPDDLLDAGPQSDGSLLNNQLNVRLNSNLSSVVNPHDQCGAGNVRDGSLRNHQDLVSSLVSVVSNFAFAEEEEEEPVCPVVSVVVCVVCVVVVGGYDYAYCDLVCHTSNVSLVVCLVVAPDRYNYYHYDDDPCQVVHPVSVVSVVRND

Radius of gyration: 20.46 Å; chains: 1; bounding box: 52×30×61 Å

InterPro domains:
  IPR000157 Toll/interleukin-1 receptor homology (TIR) domain [PF13676] (142-219)
  IPR000157 Toll/interleukin-1 receptor homology (TIR) domain [PS50104] (138-220)
  IPR002110 Ankyrin repeat [PF00023] (83-114)
  IPR002110 Ankyrin repeat [PF12796] (2-79)
  IPR002110 Ankyrin repeat [PS50088] (15-47)
  IPR002110 Ankyrin repeat [PS50088] (83-115)
  IPR002110 Ankyrin repeat [SM00248] (15-44)
  IPR002110 Ankyrin repeat [SM00248] (48-79)
  IPR002110 Ankyrin repeat [SM00248] (83-112)
  IPR035897 Toll/interleukin-1 receptor homology (TIR) domain superfamily [G3DSA:3.40.50.10140] (139-220)
  IPR035897 Toll/interleukin-1 receptor homology (TIR) domain superfamily [SSF52200] (141-219)
  IPR036770 Ankyrin repeat-containing domain superfamily [G3DSA:1.25.40.20] (1-136)
  IPR036770 Ankyrin repeat-containing domain superfamily [SSF48403] (2-123)

Sequence (220 aa):
MLLDSGSDPDFQDIFGRSPLHWAARVNKPEVVRLLLTKGADVNLRDYRDHTPLLCAASSKNVSVDLFDCLVQHGADIDDRLPNGDTALHIAMKCEQKGTALALLDAGADVMETNRDGYRPVDCTTSTQLQFEIKQAAGDRDVMISYTHSHSQFALKIRDSLERANITSWLDLMDPTGIGGGSVWREEIARGIKNAEVIICLYTEDYPVSEWCLKELALAK

pLDDT: mean 85.23, std 14.03, range [44.91, 98.62]

Secondary structure (DSSP, 8-state):
-GGGGT--TT---TTS--HHHHHHHTT-HHHHHHHHHTT--TT---TTS--HHHHHHT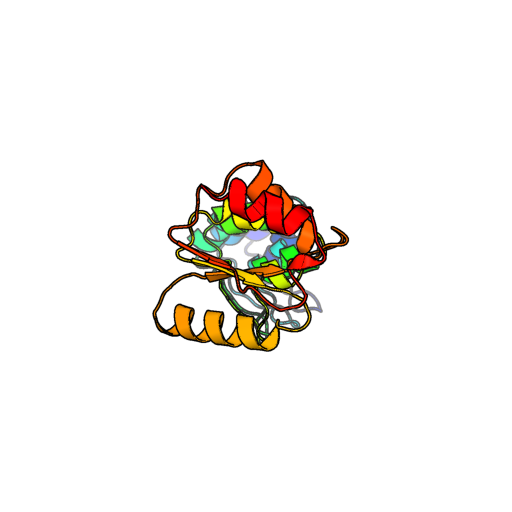STT--HHHHHHHHHTT--TT---TTS--HHHHHHHTT-HHHHHHHHHTT--TT---TTS--GGGG---HHHHHHHHHHH--EEEEEEE-GGGHHHHHHHHHHHHTTT--EEEEE--TT--THHHHHHHHHHH---SEEEEEE---TTGGG-HHHHHHHHH--